Protein AF-A0A7X3YNE5-F1 (afdb_monomer)

Solvent-accessible surface area (backbone atoms only — not comparable to full-atom values): 14780 Å² total; per-residue (Å²): 132,84,88,52,68,66,61,53,51,50,51,51,51,54,50,51,52,52,50,53,52,50,52,51,50,51,52,52,50,53,50,52,54,52,32,54,52,46,25,52,49,19,59,74,68,68,34,31,67,56,17,33,55,29,37,53,57,43,51,77,74,37,89,64,53,71,68,56,44,49,50,31,46,51,23,30,55,50,45,20,49,51,26,45,75,73,64,43,48,65,65,15,48,57,36,39,51,60,35,55,76,34,94,76,46,48,74,65,51,49,51,49,45,56,50,51,42,51,49,54,52,50,49,21,53,50,34,37,48,70,61,35,51,68,60,16,46,52,58,48,67,72,49,49,60,88,67,39,76,56,41,67,62,52,48,50,51,52,52,51,54,51,50,52,41,50,52,29,50,55,48,18,51,54,24,48,78,68,70,37,35,58,60,16,45,55,29,51,71,64,47,80,48,64,38,57,48,62,70,42,40,70,59,49,53,51,32,52,52,52,41,50,54,36,44,77,71,72,47,54,80,82,45,84,74,77,76,69,56,57,76,52,65,61,72,60,40,54,52,38,24,53,54,30,42,77,70,71,41,53,75,66,57,11,45,55,51,22,28,44,76,70,65,20,44,82,47,78,74,80,99,47,73,33,35,33,105

pLDDT: mean 91.03, std 11.06, range [46.19, 98.56]

Nearest PDB structures (foldseek):
  8dti-assembly1_B  TM=2.750E-01  e=7.084E-03  Arabidopsis thaliana
  2yhc-assembly1_A  TM=2.898E-01  e=1.692E-01  Escherichia coli BL21(DE3)
  8re8-assembly1_A  TM=2.753E-01  e=2.248E-01  Homo sapiens
  8j07-assembly1_d3  TM=2.682E-01  e=2.248E-01  Homo sapiens
  8rsv-assembly1_A  TM=2.161E-01  e=2.639E+00  Bacillus phage phi3T

Structure (mmCIF, N/CA/C/O backbone):
data_AF-A0A7X3YNE5-F1
#
_entry.id   AF-A0A7X3YNE5-F1
#
loop_
_atom_site.group_PDB
_atom_site.id
_atom_site.type_symbol
_atom_site.label_atom_id
_atom_site.label_alt_id
_atom_site.label_comp_id
_atom_site.label_asym_id
_atom_site.label_entity_id
_atom_site.label_seq_id
_atom_site.pdbx_PDB_ins_code
_atom_site.Cartn_x
_atom_site.Cartn_y
_atom_site.Cartn_z
_atom_site.occupancy
_atom_site.B_iso_or_equiv
_atom_site.auth_seq_id
_atom_site.auth_comp_id
_atom_site.auth_asym_id
_atom_site.auth_atom_id
_atom_site.pdbx_PDB_model_num
ATOM 1 N N . MET A 1 1 ? 47.170 -46.059 -44.373 1.00 47.88 1 MET A N 1
ATOM 2 C CA . MET A 1 1 ? 47.069 -46.055 -42.893 1.00 47.88 1 MET A CA 1
ATOM 3 C C . MET A 1 1 ? 46.735 -44.645 -42.413 1.00 47.88 1 MET A C 1
ATOM 5 O O . MET A 1 1 ? 47.620 -43.802 -42.371 1.00 47.88 1 MET A O 1
ATOM 9 N N . ASN A 1 2 ? 45.467 -44.369 -42.086 1.00 51.53 2 ASN A N 1
ATOM 10 C CA . ASN A 1 2 ? 45.065 -43.117 -41.429 1.00 51.53 2 ASN A CA 1
ATOM 11 C C . ASN A 1 2 ? 45.565 -43.152 -39.979 1.00 51.53 2 ASN A C 1
ATOM 13 O O . ASN A 1 2 ? 44.927 -43.771 -39.133 1.00 51.53 2 ASN A O 1
ATOM 17 N N . ARG A 1 3 ? 46.726 -42.550 -39.695 1.00 59.38 3 ARG A N 1
ATOM 18 C CA . ARG A 1 3 ? 47.404 -42.712 -38.396 1.00 59.38 3 ARG A CA 1
ATOM 19 C C . ARG A 1 3 ? 46.735 -42.008 -37.205 1.00 59.38 3 ARG A C 1
ATOM 21 O O . ARG A 1 3 ? 47.128 -42.302 -36.088 1.00 59.38 3 ARG A O 1
ATOM 28 N N . PHE A 1 4 ? 45.709 -41.165 -37.386 1.00 60.97 4 PHE A N 1
ATOM 29 C CA . PHE A 1 4 ? 45.079 -40.440 -36.263 1.00 60.97 4 PHE A CA 1
ATOM 30 C C . PHE A 1 4 ? 43.564 -40.171 -36.452 1.00 60.97 4 PHE A C 1
ATOM 32 O O . PHE A 1 4 ? 43.150 -39.021 -36.617 1.00 60.97 4 PHE A O 1
ATOM 39 N N . PRO A 1 5 ? 42.692 -41.200 -36.430 1.00 72.75 5 PRO A N 1
ATOM 40 C CA . PRO A 1 5 ? 41.238 -41.033 -36.595 1.00 72.75 5 PRO A CA 1
ATOM 41 C C . PRO A 1 5 ? 40.590 -40.204 -35.472 1.00 72.75 5 PRO A C 1
ATOM 43 O O . PRO A 1 5 ? 39.623 -39.483 -35.716 1.00 72.75 5 PRO A O 1
ATOM 46 N N . LEU A 1 6 ? 41.150 -40.262 -34.261 1.00 71.56 6 LEU A N 1
ATOM 47 C CA . LEU A 1 6 ? 40.696 -39.476 -33.111 1.00 71.56 6 LEU A CA 1
ATOM 48 C C . LEU A 1 6 ? 40.998 -37.980 -33.281 1.00 71.56 6 LEU A C 1
ATOM 50 O O . LEU A 1 6 ? 40.127 -37.155 -33.030 1.00 71.56 6 LEU A O 1
ATOM 54 N N . LEU A 1 7 ? 42.181 -37.630 -33.798 1.00 76.38 7 LEU A N 1
ATOM 55 C CA . LEU A 1 7 ? 42.572 -36.239 -34.057 1.00 76.38 7 LEU A CA 1
ATOM 56 C C . LEU A 1 7 ? 41.675 -35.588 -35.123 1.00 76.38 7 LEU A C 1
ATOM 58 O O . LEU A 1 7 ? 41.265 -34.441 -34.980 1.00 76.38 7 LEU A O 1
ATOM 62 N N . ARG A 1 8 ? 41.305 -36.341 -36.169 1.00 80.31 8 ARG A N 1
ATOM 63 C CA . ARG A 1 8 ? 40.378 -35.872 -37.211 1.00 80.31 8 ARG A CA 1
ATOM 64 C C . ARG A 1 8 ? 38.966 -35.641 -36.669 1.00 80.31 8 ARG A C 1
ATOM 66 O O . ARG A 1 8 ? 38.363 -34.630 -37.010 1.00 80.31 8 ARG A O 1
ATOM 73 N N . ARG A 1 9 ? 38.451 -36.540 -35.821 1.00 77.44 9 ARG A N 1
ATOM 74 C CA . ARG A 1 9 ? 37.143 -36.354 -35.165 1.00 77.44 9 ARG A CA 1
ATOM 75 C C . ARG A 1 9 ? 37.153 -35.162 -34.209 1.00 77.44 9 ARG A C 1
ATOM 77 O O . ARG A 1 9 ? 36.200 -34.395 -34.213 1.00 77.44 9 ARG A O 1
ATOM 84 N N . LEU A 1 10 ? 38.237 -34.965 -33.456 1.00 78.50 10 LEU A N 1
ATOM 85 C CA . LEU A 1 10 ? 38.417 -33.785 -32.605 1.00 78.50 10 LEU A CA 1
ATOM 86 C C . LEU A 1 10 ? 38.435 -32.493 -33.431 1.00 78.50 10 LEU A C 1
ATOM 88 O O . LEU A 1 10 ? 37.686 -31.576 -33.122 1.00 78.50 10 LEU A O 1
ATOM 92 N N . LEU A 1 11 ? 39.200 -32.437 -34.525 1.00 83.62 11 LEU A N 1
ATOM 93 C CA . LEU A 1 11 ? 39.214 -31.280 -35.430 1.00 83.62 11 LEU A CA 1
ATOM 94 C C . LEU A 1 11 ? 37.839 -31.011 -36.065 1.00 83.62 11 LEU A C 1
ATOM 96 O O . LEU A 1 11 ? 37.440 -29.858 -36.177 1.00 83.62 11 LEU A O 1
ATOM 100 N N . GLN A 1 12 ? 37.094 -32.056 -36.440 1.00 82.88 12 GLN A N 1
ATOM 101 C CA . GLN A 1 12 ? 35.733 -31.924 -36.974 1.00 82.88 12 GLN A CA 1
ATOM 102 C C . GLN A 1 12 ? 34.739 -31.408 -35.929 1.00 82.88 12 GLN A C 1
ATOM 104 O O . GLN A 1 12 ? 33.922 -30.551 -36.253 1.00 82.88 12 GLN A O 1
ATOM 109 N N . LEU A 1 13 ? 34.821 -31.885 -34.683 1.00 85.25 13 LEU A N 1
ATOM 110 C CA . LEU A 1 13 ? 33.994 -31.385 -33.582 1.00 85.25 13 LEU A CA 1
ATOM 111 C C . LEU A 1 13 ? 34.327 -29.927 -33.258 1.00 85.25 13 LEU A C 1
ATOM 113 O O . LEU A 1 13 ? 33.413 -29.123 -33.128 1.00 85.25 13 LEU A O 1
ATOM 117 N N . MET A 1 14 ? 35.612 -29.566 -33.203 1.00 86.12 14 MET A N 1
ATOM 118 C CA . MET A 1 14 ? 36.053 -28.185 -32.972 1.00 86.12 14 MET A CA 1
ATOM 119 C C . MET A 1 14 ? 35.638 -27.241 -34.108 1.00 86.12 14 MET A C 1
ATOM 121 O O . MET A 1 14 ? 35.246 -26.105 -33.860 1.00 86.12 14 MET A O 1
ATOM 125 N N . ALA A 1 15 ? 35.686 -27.704 -35.361 1.00 86.75 15 ALA A N 1
ATOM 126 C CA . ALA A 1 15 ? 35.193 -26.932 -36.497 1.00 86.75 15 ALA A CA 1
ATOM 127 C C . ALA A 1 15 ? 33.670 -26.749 -36.425 1.00 86.75 15 ALA A C 1
ATOM 129 O O . ALA A 1 15 ? 33.185 -25.633 -36.581 1.00 86.75 15 ALA A O 1
ATOM 130 N N 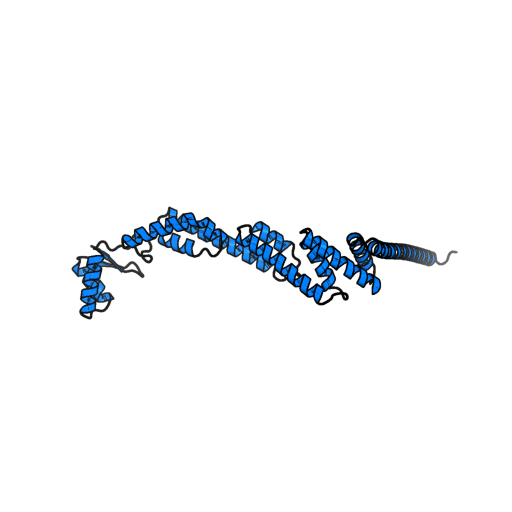. ALA A 1 16 ? 32.922 -27.816 -36.123 1.00 87.31 16 ALA A N 1
ATOM 131 C CA . ALA A 1 16 ? 31.470 -27.753 -35.984 1.00 87.31 16 ALA A CA 1
ATOM 132 C C . ALA A 1 16 ? 31.041 -26.810 -34.848 1.00 87.31 16 ALA A C 1
ATOM 134 O O . ALA A 1 16 ? 30.154 -25.980 -35.046 1.00 87.31 16 ALA A O 1
ATOM 135 N N . THR A 1 17 ? 31.694 -26.872 -33.683 1.00 88.00 17 THR A N 1
ATOM 136 C CA . THR A 1 17 ? 31.405 -25.958 -32.567 1.00 88.00 17 THR A CA 1
ATOM 137 C C . THR A 1 17 ? 31.763 -24.515 -32.912 1.00 88.00 17 THR A C 1
ATOM 139 O O . THR A 1 17 ? 30.972 -23.616 -32.628 1.00 88.00 17 THR A O 1
ATOM 142 N N . ALA A 1 18 ? 32.890 -24.271 -33.588 1.00 89.19 18 ALA A N 1
ATOM 143 C CA . ALA A 1 18 ? 33.258 -22.935 -34.053 1.00 89.19 18 ALA A CA 1
ATOM 144 C C . ALA A 1 18 ? 32.233 -22.361 -35.047 1.00 89.19 18 ALA A C 1
ATOM 146 O O . ALA A 1 18 ? 31.840 -21.201 -34.918 1.00 89.19 18 ALA A O 1
ATOM 147 N N . THR A 1 19 ? 31.745 -23.165 -35.998 1.00 89.25 19 THR A N 1
ATOM 148 C CA . THR A 1 19 ? 30.701 -22.741 -36.944 1.00 89.25 19 THR A CA 1
ATOM 149 C C . THR A 1 19 ? 29.394 -22.410 -36.228 1.00 89.25 19 THR A C 1
ATOM 151 O O . THR A 1 19 ? 28.816 -21.359 -36.489 1.00 89.25 19 THR A O 1
ATOM 154 N N . VAL A 1 20 ? 28.951 -23.249 -35.285 1.00 91.56 20 VAL A N 1
ATOM 155 C CA . VAL A 1 20 ? 27.735 -22.988 -34.494 1.00 91.56 20 VAL A CA 1
ATOM 156 C C . VAL A 1 20 ? 27.862 -21.683 -33.706 1.00 91.56 20 VAL A C 1
ATOM 158 O O . VAL A 1 20 ? 26.953 -20.856 -33.738 1.00 91.56 20 VAL A O 1
ATOM 161 N N . LEU A 1 21 ? 29.004 -21.449 -33.055 1.00 91.56 21 LEU A N 1
ATOM 162 C CA . LEU A 1 21 ? 29.248 -20.209 -32.316 1.00 91.56 21 LEU A CA 1
ATOM 163 C C . LEU A 1 21 ? 29.245 -18.974 -33.227 1.00 91.56 21 LEU A C 1
ATOM 165 O O . LEU A 1 21 ? 28.707 -17.937 -32.841 1.00 91.56 21 LEU A O 1
ATOM 169 N N . LEU A 1 22 ? 29.817 -19.068 -34.430 1.00 91.12 22 LEU A N 1
ATOM 170 C CA . LEU A 1 22 ? 29.806 -17.970 -35.400 1.00 91.12 22 LEU A CA 1
ATOM 171 C C . LEU A 1 22 ? 28.390 -17.654 -35.892 1.00 91.12 22 LEU A C 1
ATOM 173 O O . LEU A 1 22 ? 28.021 -16.482 -35.950 1.00 91.12 22 LEU A O 1
ATOM 177 N N . VAL A 1 23 ? 27.586 -18.679 -36.183 1.00 92.00 23 VAL A N 1
ATOM 178 C CA . VAL A 1 23 ? 26.183 -18.504 -36.589 1.00 92.00 23 VAL A CA 1
ATOM 179 C C . VAL A 1 23 ? 25.380 -17.847 -35.469 1.00 92.00 23 VAL A C 1
ATOM 181 O O . VAL A 1 23 ? 24.693 -16.858 -35.715 1.00 92.00 23 VAL A O 1
ATOM 184 N N . LEU A 1 24 ? 25.516 -18.324 -34.228 1.00 91.38 24 LEU A N 1
ATOM 185 C CA . LEU A 1 24 ? 24.827 -17.732 -33.078 1.00 91.38 24 LEU A CA 1
ATOM 186 C C . LEU A 1 24 ? 25.212 -16.262 -32.877 1.00 91.38 24 LEU A C 1
ATOM 188 O O . LEU A 1 24 ? 24.336 -15.422 -32.685 1.00 91.38 24 LEU A O 1
ATOM 192 N N . LYS A 1 25 ? 26.502 -15.923 -32.987 1.00 89.62 25 LYS A N 1
ATOM 193 C CA . LYS A 1 25 ? 26.961 -14.529 -32.895 1.00 89.62 25 LYS A CA 1
ATOM 194 C C . LYS A 1 25 ? 26.371 -13.647 -33.995 1.00 89.62 25 LYS A C 1
ATOM 196 O O . LYS A 1 25 ? 25.951 -12.533 -33.700 1.00 89.62 25 LYS A O 1
ATOM 201 N N . ALA A 1 26 ? 26.312 -14.135 -35.235 1.00 89.62 26 ALA A N 1
ATOM 202 C CA . ALA A 1 26 ? 25.727 -13.390 -36.348 1.00 89.62 26 ALA A CA 1
ATOM 203 C C . ALA A 1 26 ? 24.222 -13.146 -36.147 1.00 89.62 26 ALA A C 1
ATOM 205 O O . ALA A 1 26 ? 23.746 -12.036 -36.379 1.00 89.62 26 ALA A O 1
ATOM 206 N N . VAL A 1 27 ? 23.490 -14.151 -35.653 1.00 91.50 27 VAL A N 1
ATOM 207 C CA . VAL A 1 27 ? 22.058 -14.031 -35.334 1.00 91.50 27 VAL A CA 1
ATOM 208 C C . VAL A 1 27 ? 21.828 -13.009 -34.222 1.00 91.50 27 VAL A C 1
ATOM 210 O O . VAL A 1 27 ? 21.014 -12.103 -34.391 1.00 91.50 27 VAL A O 1
ATOM 213 N N . VAL A 1 28 ? 22.575 -13.102 -33.116 1.00 90.56 28 VAL A N 1
ATOM 214 C CA . VAL A 1 28 ? 22.466 -12.147 -31.999 1.00 90.56 28 VAL A CA 1
ATOM 215 C C . VAL A 1 28 ? 22.793 -10.730 -32.465 1.00 90.56 28 VAL A C 1
ATOM 217 O O . VAL A 1 28 ? 22.065 -9.797 -32.137 1.00 90.56 28 VAL A O 1
ATOM 220 N N . HIS A 1 29 ? 23.838 -10.560 -33.274 1.00 91.12 29 HIS A N 1
ATOM 221 C CA . HIS A 1 29 ? 24.219 -9.248 -33.786 1.00 91.12 29 HIS A CA 1
ATOM 222 C C . HIS A 1 29 ? 23.156 -8.648 -34.719 1.00 91.12 29 HIS A C 1
ATOM 224 O O . HIS A 1 29 ? 22.791 -7.482 -34.570 1.00 91.12 29 HIS A O 1
ATOM 230 N N . GLY A 1 30 ? 22.610 -9.447 -35.642 1.00 91.38 30 GLY A N 1
ATOM 231 C CA . GLY A 1 30 ? 21.518 -9.013 -36.516 1.00 91.38 30 GLY A CA 1
ATOM 232 C C . GLY A 1 30 ? 20.264 -8.623 -35.730 1.00 91.38 30 GLY A C 1
ATOM 233 O O . GLY A 1 30 ? 19.617 -7.623 -36.044 1.00 91.38 30 GLY A O 1
ATOM 234 N N . TRP A 1 31 ? 19.957 -9.361 -34.662 1.00 91.50 31 TRP A N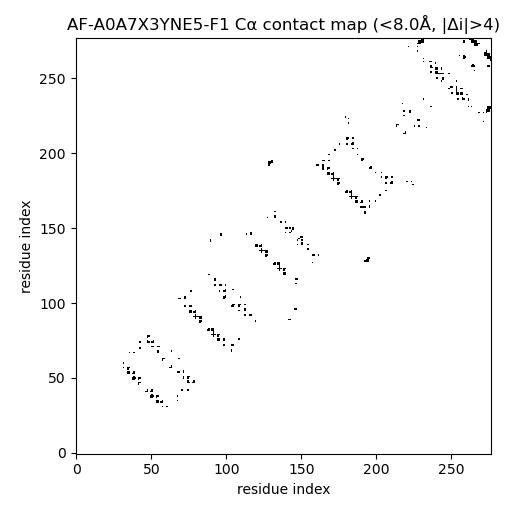 1
ATOM 235 C CA . TRP A 1 31 ? 18.830 -9.046 -33.790 1.00 91.50 31 TRP A CA 1
ATOM 236 C C . TRP A 1 31 ? 19.049 -7.760 -32.979 1.00 91.50 31 TRP A C 1
ATOM 238 O O . TRP A 1 31 ? 18.160 -6.912 -32.940 1.00 91.50 31 TRP A O 1
ATOM 248 N N . GLN A 1 32 ? 20.248 -7.551 -32.421 1.00 91.69 32 GLN A N 1
ATOM 249 C CA . GLN A 1 32 ? 20.621 -6.299 -31.749 1.00 91.69 32 GLN A CA 1
ATOM 250 C C . GLN A 1 32 ? 20.492 -5.088 -32.684 1.00 91.69 32 GLN A C 1
ATOM 252 O O . GLN A 1 32 ? 19.944 -4.063 -32.286 1.00 91.69 32 GLN A O 1
ATOM 257 N N . TYR A 1 33 ? 20.951 -5.210 -33.934 1.00 92.25 33 TYR A N 1
ATOM 258 C CA . TYR A 1 33 ? 20.827 -4.145 -34.933 1.00 92.25 33 TYR A CA 1
ATOM 259 C C . TYR A 1 33 ? 19.360 -3.811 -35.234 1.00 92.25 33 TYR A C 1
ATOM 261 O O . TYR A 1 33 ? 18.975 -2.641 -35.269 1.00 92.25 33 TYR A O 1
ATOM 269 N N . HIS A 1 34 ? 18.524 -4.839 -35.396 1.00 92.81 34 HIS A N 1
ATOM 270 C CA . HIS A 1 34 ? 17.091 -4.661 -35.607 1.00 92.81 34 HIS A CA 1
ATOM 271 C C . HIS A 1 34 ? 16.410 -3.948 -34.426 1.00 92.81 34 HIS A C 1
ATOM 273 O O . HIS A 1 34 ? 15.604 -3.043 -34.644 1.00 92.81 34 HIS A O 1
ATOM 279 N N . LEU A 1 35 ? 16.754 -4.307 -33.185 1.00 92.62 35 LEU A N 1
ATOM 280 C CA . LEU A 1 35 ? 16.220 -3.659 -31.983 1.00 92.62 35 LEU A CA 1
ATOM 281 C C . LEU A 1 35 ? 16.652 -2.194 -31.862 1.00 92.62 35 LEU A C 1
ATOM 283 O O . LEU A 1 35 ? 15.811 -1.350 -31.569 1.00 92.62 35 LEU A O 1
ATOM 287 N N . THR A 1 36 ? 17.914 -1.866 -32.161 1.00 92.56 36 THR A N 1
ATOM 288 C CA . THR A 1 36 ? 18.373 -0.467 -32.196 1.00 92.56 36 THR A CA 1
ATOM 289 C C . THR A 1 36 ? 17.578 0.353 -33.219 1.00 92.56 36 THR A C 1
ATOM 291 O O . THR A 1 36 ? 17.130 1.452 -32.900 1.00 92.56 36 THR A O 1
ATOM 294 N N . GLN A 1 37 ? 17.327 -0.182 -34.420 1.00 93.50 37 GLN A N 1
ATOM 295 C CA . GLN A 1 37 ? 16.489 0.512 -35.407 1.00 93.50 37 GLN A CA 1
ATOM 296 C C . GLN A 1 37 ? 15.043 0.691 -34.932 1.00 93.50 37 GLN A C 1
ATOM 298 O O . GLN A 1 37 ? 14.443 1.735 -35.170 1.00 93.50 37 GLN A O 1
ATOM 303 N N . ARG A 1 38 ? 14.461 -0.322 -34.275 1.00 94.44 38 ARG A N 1
ATOM 304 C CA . ARG A 1 38 ? 13.103 -0.223 -33.722 1.00 94.44 38 ARG A CA 1
ATOM 305 C C . ARG A 1 38 ? 13.011 0.821 -32.620 1.00 94.44 38 ARG A C 1
ATOM 307 O O . ARG A 1 38 ? 12.046 1.575 -32.614 1.00 94.44 38 ARG A O 1
ATOM 314 N N . LEU A 1 39 ? 14.004 0.888 -31.734 1.00 93.81 39 LEU A N 1
ATOM 315 C CA . LEU A 1 39 ? 14.088 1.921 -30.706 1.00 93.81 39 LEU A CA 1
ATOM 316 C C . LEU A 1 39 ? 14.088 3.316 -31.343 1.00 93.81 39 LEU A C 1
ATOM 318 O O . LEU A 1 39 ? 13.275 4.148 -30.962 1.00 93.81 39 LEU A O 1
ATOM 322 N N . GLN A 1 40 ? 14.939 3.541 -32.349 1.00 93.44 40 GLN A N 1
ATOM 323 C CA . GLN A 1 40 ? 15.020 4.825 -33.056 1.00 93.44 40 GLN A CA 1
ATOM 324 C C . GLN A 1 40 ? 13.688 5.214 -33.705 1.00 93.44 40 GLN A C 1
ATOM 326 O O . GLN A 1 40 ? 13.191 6.302 -33.436 1.00 93.44 40 GLN A O 1
ATOM 331 N N . ARG A 1 41 ? 13.068 4.304 -34.469 1.00 95.62 41 ARG A N 1
ATOM 332 C CA . ARG A 1 41 ? 11.756 4.558 -35.088 1.00 95.62 41 ARG A CA 1
ATOM 333 C C . ARG A 1 41 ? 10.672 4.842 -34.054 1.00 95.62 41 ARG A C 1
ATOM 335 O O . ARG A 1 41 ? 9.914 5.776 -34.221 1.00 95.62 41 ARG A O 1
ATOM 342 N N . SER A 1 42 ? 10.636 4.091 -32.953 1.00 96.69 42 SER A N 1
ATOM 343 C CA . SER A 1 42 ? 9.620 4.296 -31.909 1.00 96.69 42 SER A CA 1
ATOM 344 C C . SER A 1 42 ? 9.749 5.668 -31.238 1.00 96.69 42 SER A C 1
ATOM 346 O O . SER A 1 42 ? 8.753 6.236 -30.813 1.00 96.69 42 SER A O 1
ATOM 348 N N . VAL A 1 43 ? 10.970 6.204 -31.134 1.00 93.69 43 VAL A N 1
ATOM 349 C CA . VAL A 1 43 ? 11.199 7.575 -30.653 1.00 93.69 43 VAL A CA 1
ATOM 350 C C . VAL A 1 43 ? 10.726 8.603 -31.684 1.00 93.69 43 VAL A C 1
ATOM 352 O O . VAL A 1 43 ? 10.119 9.595 -31.298 1.00 93.69 43 VAL A O 1
ATOM 355 N N . GLU A 1 44 ? 10.993 8.377 -32.973 1.00 94.19 44 GLU A N 1
ATOM 356 C CA . GLU A 1 44 ? 10.538 9.250 -34.070 1.00 94.19 44 GLU A CA 1
ATOM 357 C C . GLU A 1 44 ? 9.008 9.273 -34.202 1.00 94.19 44 GLU A C 1
ATOM 359 O O . GLU A 1 44 ? 8.429 10.329 -34.439 1.00 94.19 44 GLU A O 1
ATOM 364 N N . ASP A 1 45 ? 8.366 8.123 -33.996 1.00 96.56 45 ASP A N 1
ATOM 365 C CA . ASP A 1 45 ? 6.916 7.937 -34.076 1.00 96.56 45 ASP A CA 1
ATOM 366 C C . ASP A 1 45 ? 6.184 8.345 -32.777 1.00 96.56 45 ASP A C 1
ATOM 368 O O . ASP A 1 45 ? 4.965 8.199 -32.691 1.00 96.56 45 ASP A O 1
ATOM 372 N N . GLU A 1 46 ? 6.910 8.814 -31.752 1.00 94.94 46 GLU A N 1
ATOM 373 C CA . GLU A 1 46 ? 6.396 9.096 -30.397 1.00 94.94 46 GLU A CA 1
ATOM 374 C C . GLU A 1 46 ? 5.659 7.901 -29.745 1.00 94.94 46 GLU A C 1
ATOM 376 O O . GLU A 1 46 ? 4.871 8.050 -28.806 1.00 94.94 46 GLU A O 1
ATOM 381 N N . ASP A 1 47 ? 5.948 6.676 -30.194 1.00 97.50 47 ASP A N 1
ATOM 382 C CA . ASP A 1 47 ? 5.442 5.441 -29.598 1.00 97.50 47 ASP A CA 1
ATOM 383 C C . ASP A 1 47 ? 6.300 5.068 -28.381 1.00 97.50 47 ASP A C 1
ATOM 385 O O . ASP A 1 47 ? 7.206 4.224 -28.417 1.00 97.50 47 ASP A O 1
ATOM 389 N N . HIS A 1 48 ? 6.017 5.730 -27.258 1.00 96.69 48 HIS A N 1
ATOM 390 C CA . HIS A 1 48 ? 6.739 5.535 -26.002 1.00 96.69 48 HIS 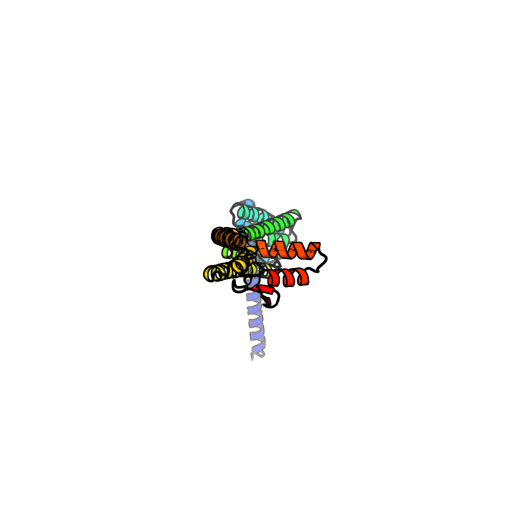A CA 1
ATOM 391 C C . HIS A 1 48 ? 6.649 4.093 -25.478 1.00 96.69 48 HIS A C 1
ATOM 393 O O . HIS A 1 48 ? 7.593 3.616 -24.843 1.00 96.69 48 HIS A O 1
ATOM 399 N N . ALA A 1 49 ? 5.558 3.375 -25.767 1.00 97.38 49 ALA A N 1
ATOM 400 C CA . ALA A 1 49 ? 5.395 1.977 -25.380 1.00 97.38 49 ALA A CA 1
ATOM 401 C C . ALA A 1 49 ? 6.343 1.070 -26.175 1.00 97.38 49 ALA A C 1
ATOM 403 O O . ALA A 1 49 ? 7.111 0.307 -25.579 1.00 97.38 49 ALA A O 1
ATOM 404 N N . ALA A 1 50 ? 6.362 1.195 -27.505 1.00 97.38 50 ALA A N 1
ATOM 405 C CA . ALA A 1 50 ? 7.293 0.453 -28.352 1.00 97.38 50 ALA A CA 1
ATOM 406 C C . ALA A 1 50 ? 8.756 0.841 -28.088 1.00 97.38 50 ALA A C 1
ATOM 408 O O . ALA A 1 50 ? 9.638 -0.028 -28.125 1.00 97.38 50 ALA A O 1
ATOM 409 N N . CYS A 1 51 ? 9.009 2.112 -27.757 1.00 97.69 51 CYS A N 1
ATOM 410 C CA . CYS A 1 51 ? 10.320 2.607 -27.355 1.00 97.69 51 CYS A CA 1
ATOM 411 C C . CYS A 1 51 ? 10.818 1.898 -26.089 1.00 97.69 51 CYS A C 1
ATOM 413 O O . CYS A 1 51 ? 11.920 1.347 -26.094 1.00 97.69 51 CYS A O 1
ATOM 415 N N . VAL A 1 52 ? 10.000 1.850 -25.027 1.00 97.69 52 VAL A N 1
ATOM 416 C CA . VAL A 1 52 ? 10.361 1.138 -23.793 1.00 97.69 52 VAL A CA 1
ATOM 417 C C . VAL A 1 52 ? 10.592 -0.341 -24.088 1.00 97.69 52 VAL A C 1
ATOM 419 O O . VAL A 1 52 ? 11.665 -0.843 -23.780 1.00 97.69 52 VAL A O 1
ATOM 422 N N . VAL A 1 53 ? 9.661 -1.027 -24.759 1.00 96.94 53 VAL A N 1
ATOM 423 C CA . VAL A 1 53 ? 9.800 -2.465 -25.060 1.00 96.94 53 VAL A CA 1
ATOM 424 C C . VAL A 1 53 ? 11.093 -2.768 -25.822 1.00 96.94 53 VAL A C 1
ATOM 426 O O . VAL A 1 53 ? 11.835 -3.673 -25.442 1.00 96.94 53 VAL A O 1
ATOM 429 N N . SER A 1 54 ? 11.385 -2.009 -26.879 1.00 96.31 54 SER A N 1
ATOM 430 C CA . SER A 1 54 ? 12.584 -2.231 -27.697 1.00 96.31 54 SER A CA 1
ATOM 431 C C . SER A 1 54 ? 13.866 -1.904 -26.925 1.00 96.31 54 SER A C 1
ATOM 433 O O . SER A 1 54 ? 14.865 -2.606 -27.068 1.00 96.31 54 SER A O 1
ATOM 435 N N . GLY A 1 55 ? 13.842 -0.860 -26.091 1.00 96.19 55 GLY A N 1
ATOM 436 C CA . GLY A 1 55 ? 14.980 -0.461 -25.269 1.00 96.19 55 GLY A CA 1
ATOM 437 C C . GLY A 1 55 ? 15.285 -1.439 -24.131 1.00 96.19 55 GLY A C 1
ATOM 438 O O . GLY A 1 55 ? 16.456 -1.742 -23.920 1.00 96.19 55 GLY A O 1
ATOM 439 N N . GLU A 1 56 ? 14.269 -1.979 -23.447 1.00 95.38 56 GLU A N 1
ATOM 440 C CA . GLU A 1 56 ? 14.449 -3.027 -22.424 1.00 95.38 56 GLU A CA 1
ATOM 441 C C . GLU A 1 56 ? 15.030 -4.300 -23.052 1.00 95.38 56 GLU A C 1
ATOM 443 O O . GLU A 1 56 ? 16.045 -4.812 -22.588 1.00 95.38 56 GLU A O 1
ATOM 448 N N . GLN A 1 57 ? 14.466 -4.755 -24.180 1.00 95.38 57 GLN A N 1
ATOM 449 C CA . GLN A 1 57 ? 14.986 -5.921 -24.907 1.00 95.38 57 GLN A CA 1
ATOM 450 C C . GLN A 1 57 ? 16.448 -5.735 -25.316 1.00 95.38 57 GLN A C 1
ATOM 452 O O . GLN A 1 57 ? 17.239 -6.673 -25.278 1.00 95.38 57 GLN A O 1
ATOM 457 N N . LEU A 1 58 ? 16.825 -4.523 -25.719 1.00 95.31 58 LEU A N 1
ATOM 458 C CA . LEU A 1 58 ? 18.203 -4.220 -26.072 1.00 95.31 58 LEU A CA 1
ATOM 459 C C . LEU A 1 58 ? 19.121 -4.195 -24.839 1.00 95.31 58 LEU A C 1
ATOM 461 O O . LEU A 1 58 ? 20.245 -4.693 -24.930 1.00 95.31 58 LEU A O 1
ATOM 465 N N . ALA A 1 59 ? 18.642 -3.663 -23.709 1.00 93.81 59 ALA A N 1
ATOM 466 C CA . ALA A 1 59 ? 19.365 -3.614 -22.437 1.00 93.81 59 ALA A CA 1
ATOM 467 C C . ALA A 1 59 ? 19.619 -5.012 -21.848 1.00 93.81 59 ALA A C 1
ATOM 469 O O . ALA A 1 59 ? 20.689 -5.253 -21.290 1.00 93.81 59 ALA A O 1
ATOM 470 N N . ASP A 1 60 ? 18.682 -5.944 -22.038 1.00 93.06 60 ASP A N 1
ATOM 471 C CA . ASP A 1 60 ? 18.832 -7.349 -21.640 1.00 93.06 60 ASP A CA 1
ATOM 472 C C . ASP A 1 60 ? 19.914 -8.075 -22.458 1.00 93.06 60 ASP A C 1
ATOM 474 O O . ASP A 1 60 ? 20.547 -9.020 -21.983 1.00 93.06 60 ASP A O 1
ATOM 478 N N . LEU A 1 61 ? 20.150 -7.641 -23.702 1.00 91.69 61 LEU A N 1
ATOM 479 C CA . LEU A 1 61 ? 21.122 -8.265 -24.605 1.00 91.69 61 LEU A CA 1
ATOM 480 C C . LEU A 1 61 ? 22.521 -7.672 -24.499 1.00 91.69 61 LEU A C 1
ATOM 482 O O . LEU A 1 61 ? 23.501 -8.361 -24.800 1.00 91.69 61 LEU A O 1
ATOM 486 N N . ARG A 1 62 ? 22.629 -6.382 -24.172 1.00 92.88 62 ARG A N 1
ATOM 487 C CA . ARG A 1 62 ? 23.905 -5.674 -24.063 1.00 92.88 62 ARG A CA 1
ATOM 488 C C . ARG A 1 62 ? 23.776 -4.386 -23.264 1.00 92.88 62 ARG A C 1
ATOM 490 O O . ARG A 1 62 ? 22.718 -3.775 -23.185 1.00 92.88 62 ARG A O 1
ATOM 497 N N . SER A 1 63 ? 24.918 -3.884 -22.803 1.00 92.88 63 SER A N 1
ATOM 498 C CA . SER A 1 63 ? 25.006 -2.505 -22.334 1.00 92.88 63 SER A CA 1
ATOM 499 C C . SER A 1 63 ? 24.570 -1.532 -23.436 1.00 92.88 63 SER A C 1
ATOM 501 O O . SER A 1 63 ? 25.005 -1.623 -24.592 1.00 92.88 63 SER A O 1
ATOM 503 N N . LEU A 1 64 ? 23.697 -0.600 -23.066 1.00 95.19 64 LEU A N 1
ATOM 504 C CA . LEU A 1 64 ? 23.225 0.455 -23.951 1.00 95.19 64 LEU A CA 1
ATOM 505 C C . LEU A 1 64 ? 24.294 1.535 -24.127 1.00 95.19 64 LEU A C 1
ATOM 507 O O . LEU A 1 64 ? 24.986 1.903 -23.174 1.00 95.19 64 LEU A O 1
ATOM 511 N N . ALA A 1 65 ? 24.399 2.080 -25.339 1.00 94.44 65 ALA A N 1
ATOM 512 C CA . ALA A 1 65 ? 25.160 3.302 -25.556 1.00 94.44 65 ALA A CA 1
ATOM 513 C C . ALA A 1 65 ? 24.466 4.478 -24.850 1.00 94.44 65 ALA A C 1
ATOM 515 O O . ALA A 1 65 ? 23.257 4.450 -24.621 1.00 94.44 65 ALA A O 1
ATOM 516 N N . LEU A 1 66 ? 25.211 5.548 -24.548 1.00 95.12 66 LEU A N 1
ATOM 517 C CA . LEU A 1 66 ? 24.668 6.701 -23.819 1.00 95.12 66 LEU A CA 1
ATOM 518 C C . LEU A 1 66 ? 23.403 7.280 -24.479 1.00 95.12 66 LEU A C 1
ATOM 520 O O . LEU A 1 66 ? 22.438 7.583 -23.781 1.00 95.12 66 LEU A O 1
ATOM 524 N N . ALA A 1 67 ? 23.391 7.397 -25.811 1.00 94.06 67 ALA A N 1
ATOM 525 C CA . ALA A 1 67 ? 22.238 7.905 -26.557 1.00 94.06 67 ALA A CA 1
ATOM 526 C C . ALA A 1 67 ? 21.004 6.997 -26.407 1.00 94.06 67 ALA A C 1
ATOM 528 O O . ALA A 1 67 ? 19.919 7.488 -26.109 1.00 94.06 67 ALA A O 1
ATOM 529 N N . GLU A 1 68 ? 21.184 5.680 -26.527 1.00 95.75 68 GLU A N 1
ATOM 530 C CA . GLU A 1 68 ? 20.109 4.686 -26.390 1.00 95.75 68 GLU A CA 1
ATOM 531 C C . GLU A 1 68 ? 19.556 4.662 -24.961 1.00 95.75 68 GLU A C 1
ATOM 533 O O . GLU A 1 68 ? 18.346 4.676 -24.755 1.00 95.75 68 GLU A O 1
ATOM 538 N N . ALA A 1 69 ? 20.440 4.696 -23.959 1.00 96.25 69 ALA A N 1
ATOM 539 C CA . ALA A 1 69 ? 20.047 4.738 -22.555 1.00 96.25 69 ALA A CA 1
ATOM 540 C C . ALA A 1 69 ? 19.286 6.030 -22.216 1.00 96.25 69 ALA A C 1
ATOM 542 O O . ALA A 1 69 ? 18.308 6.007 -21.470 1.00 96.25 69 ALA A O 1
ATOM 543 N N . THR A 1 70 ? 19.702 7.160 -22.797 1.00 96.38 70 THR A N 1
ATOM 544 C CA . THR A 1 70 ? 19.019 8.452 -22.627 1.00 96.38 70 THR A CA 1
ATOM 545 C C . THR A 1 70 ? 17.630 8.433 -23.267 1.00 96.38 70 THR A C 1
ATOM 547 O O . THR A 1 70 ? 16.674 8.897 -22.645 1.00 96.38 70 THR A O 1
ATOM 550 N N . GLN A 1 71 ? 17.493 7.848 -24.462 1.00 96.25 71 GLN A N 1
ATOM 551 C CA . GLN A 1 71 ? 16.200 7.672 -25.133 1.00 96.25 71 GLN A CA 1
ATOM 552 C C . GLN A 1 71 ? 15.266 6.768 -24.325 1.00 96.25 71 GLN A C 1
ATOM 554 O O . GLN A 1 71 ? 14.142 7.167 -24.026 1.00 96.25 71 GLN A O 1
ATOM 559 N N . LEU A 1 72 ? 15.744 5.602 -23.880 1.00 97.25 72 LEU A N 1
ATOM 560 C CA . LEU A 1 72 ? 14.957 4.698 -23.040 1.00 97.25 72 LEU A CA 1
ATOM 561 C C . LEU A 1 72 ? 14.495 5.391 -21.750 1.00 97.25 72 LEU A C 1
ATOM 563 O O . LEU A 1 72 ? 13.325 5.306 -21.380 1.00 97.25 72 LEU A O 1
ATOM 567 N N . ALA A 1 73 ? 15.384 6.133 -21.086 1.00 97.81 73 ALA A N 1
ATOM 568 C CA . ALA A 1 73 ? 15.038 6.895 -19.893 1.00 97.81 73 ALA A CA 1
ATOM 569 C C . ALA A 1 73 ? 13.971 7.968 -20.170 1.00 97.81 73 ALA A C 1
ATOM 571 O O . ALA A 1 73 ? 13.098 8.200 -19.334 1.00 97.81 73 ALA A O 1
ATOM 572 N N . HIS A 1 74 ? 14.019 8.637 -21.324 1.00 97.25 74 HIS A N 1
ATOM 573 C CA . HIS A 1 74 ? 12.989 9.589 -21.738 1.00 97.25 74 HIS A CA 1
ATOM 574 C C . HIS A 1 74 ? 11.633 8.900 -21.950 1.00 97.25 74 HIS A C 1
ATOM 576 O O . HIS A 1 74 ? 10.647 9.304 -21.333 1.00 97.25 74 HIS A O 1
ATOM 582 N N . CYS A 1 75 ? 11.600 7.805 -22.712 1.00 97.81 75 CYS A N 1
ATOM 583 C CA . CYS A 1 75 ? 10.377 7.046 -22.964 1.00 97.81 75 CYS A CA 1
ATOM 584 C C . CYS A 1 75 ? 9.761 6.484 -21.674 1.00 97.81 75 CYS A C 1
ATOM 586 O O . CYS A 1 75 ? 8.553 6.598 -21.481 1.00 97.81 75 CYS A O 1
ATOM 588 N N . ARG A 1 76 ? 10.577 5.970 -20.736 1.00 98.25 76 ARG A N 1
ATOM 589 C CA . ARG A 1 76 ? 10.099 5.526 -19.412 1.00 98.25 76 ARG A CA 1
ATOM 590 C C . ARG A 1 76 ? 9.391 6.651 -18.652 1.00 98.25 76 ARG A C 1
ATOM 592 O O . ARG A 1 76 ? 8.367 6.394 -18.032 1.00 98.25 76 ARG A O 1
ATOM 599 N N . ARG A 1 77 ? 9.899 7.892 -18.695 1.00 98.25 77 ARG A N 1
ATOM 600 C CA . ARG A 1 77 ? 9.276 9.040 -17.999 1.00 98.25 77 ARG A CA 1
ATOM 601 C C . ARG A 1 77 ? 7.905 9.385 -18.561 1.00 98.25 77 ARG A C 1
ATOM 603 O O . ARG A 1 77 ? 6.998 9.666 -17.776 1.00 98.25 77 ARG A O 1
ATOM 610 N N . ILE A 1 78 ? 7.785 9.414 -19.887 1.00 98.06 78 ILE A N 1
ATOM 611 C CA . ILE A 1 78 ? 6.530 9.760 -20.559 1.00 98.06 78 ILE A CA 1
ATOM 612 C C . ILE A 1 78 ? 5.516 8.648 -20.328 1.00 98.06 78 ILE A C 1
ATOM 614 O O . ILE A 1 78 ? 4.483 8.899 -19.718 1.00 98.06 78 ILE A O 1
ATOM 618 N N . LEU A 1 79 ? 5.879 7.405 -20.646 1.00 98.44 79 LEU A N 1
ATOM 619 C CA . LEU A 1 79 ? 4.981 6.266 -20.491 1.00 98.44 79 LEU A CA 1
ATOM 620 C C . LEU A 1 79 ? 4.543 6.055 -19.032 1.00 98.44 79 LEU A C 1
ATOM 622 O O . LEU A 1 79 ? 3.384 5.752 -18.769 1.00 98.44 79 LEU A O 1
ATOM 626 N N . ALA A 1 80 ? 5.435 6.274 -18.058 1.00 98.56 80 ALA A N 1
ATOM 627 C CA . ALA A 1 80 ? 5.052 6.243 -16.647 1.00 98.56 80 ALA A CA 1
ATOM 628 C C . ALA A 1 80 ? 4.032 7.334 -16.294 1.00 98.56 80 ALA A C 1
ATOM 630 O O . ALA A 1 80 ? 3.149 7.106 -15.472 1.00 98.56 80 ALA A O 1
ATOM 631 N N . SER A 1 81 ? 4.143 8.517 -16.900 1.00 98.25 81 SER A N 1
ATOM 632 C CA . SER A 1 81 ? 3.182 9.608 -16.703 1.00 98.25 81 SER A CA 1
ATOM 633 C C . SER A 1 81 ? 1.832 9.282 -17.336 1.00 98.25 81 SER A C 1
ATOM 635 O O . SER A 1 81 ? 0.807 9.499 -16.690 1.00 98.25 81 SER A O 1
ATOM 637 N N . ASP A 1 82 ? 1.827 8.684 -18.525 1.00 98.19 82 ASP A N 1
ATOM 638 C CA . ASP A 1 82 ? 0.605 8.248 -19.203 1.00 98.19 82 ASP A CA 1
ATOM 639 C C . ASP A 1 82 ? -0.122 7.172 -18.390 1.00 98.19 82 ASP A C 1
ATOM 641 O O . ASP A 1 82 ? -1.305 7.324 -18.080 1.00 98.19 82 ASP A O 1
ATOM 645 N N . TYR A 1 83 ? 0.599 6.142 -17.931 1.00 98.44 83 TYR A N 1
ATOM 646 C CA . TYR A 1 83 ? 0.039 5.122 -17.042 1.00 98.44 83 TYR A CA 1
ATOM 647 C C . TYR A 1 83 ? -0.486 5.714 -15.736 1.00 98.44 83 TYR A C 1
ATOM 649 O O . TYR A 1 83 ? -1.553 5.328 -15.256 1.00 98.44 83 TYR A O 1
ATOM 657 N N . TRP A 1 84 ? 0.219 6.692 -15.165 1.00 98.00 84 TRP A N 1
ATOM 658 C CA . TRP A 1 84 ? -0.233 7.349 -13.945 1.00 98.00 84 TRP A CA 1
ATOM 659 C C . TRP A 1 84 ? -1.571 8.070 -14.141 1.00 98.00 84 TRP A C 1
ATOM 661 O O . TRP A 1 84 ? -2.474 7.926 -13.312 1.00 98.00 84 TRP A O 1
ATOM 671 N N . VAL A 1 85 ? -1.716 8.810 -15.245 1.00 97.56 85 VAL A N 1
ATOM 672 C CA . VAL A 1 85 ? -2.953 9.520 -15.607 1.00 97.56 85 VAL A CA 1
ATOM 673 C C . VAL A 1 85 ? -4.083 8.541 -15.937 1.00 97.56 85 VAL A C 1
ATOM 675 O O . VAL A 1 85 ? -5.215 8.761 -15.507 1.00 97.56 85 VAL A O 1
ATOM 678 N N . ALA A 1 86 ? -3.781 7.433 -16.618 1.00 97.56 86 ALA A N 1
ATOM 679 C CA . ALA A 1 86 ? -4.739 6.370 -16.928 1.00 97.56 86 ALA A CA 1
ATOM 680 C C . ALA A 1 86 ? -5.194 5.568 -15.690 1.00 97.56 86 ALA A C 1
ATOM 682 O O . ALA A 1 86 ? -6.164 4.815 -15.752 1.00 97.56 86 ALA A O 1
ATOM 683 N N . GLY A 1 87 ? -4.520 5.731 -14.547 1.00 96.62 87 GLY A N 1
ATOM 684 C CA . GLY A 1 87 ? -4.812 5.004 -13.310 1.00 96.62 87 GLY A CA 1
ATOM 685 C C . GLY A 1 87 ? -4.092 3.657 -13.181 1.00 96.62 87 GLY A C 1
ATOM 686 O O . GLY A 1 87 ? -4.242 2.996 -12.149 1.00 96.62 87 GLY A O 1
ATOM 687 N N . GLU A 1 88 ? -3.257 3.300 -14.157 1.00 97.12 88 GLU A N 1
ATOM 688 C CA . GLU A 1 88 ? -2.349 2.145 -14.193 1.00 97.12 88 GLU A CA 1
ATOM 689 C C . GLU A 1 88 ? -1.119 2.378 -13.297 1.00 97.12 88 GLU A C 1
ATOM 691 O O . GLU A 1 88 ? 0.037 2.423 -13.721 1.00 97.12 88 GLU A O 1
ATOM 696 N N . ARG A 1 89 ? -1.379 2.609 -12.008 1.00 96.06 89 ARG A N 1
ATOM 697 C CA . ARG A 1 89 ? -0.375 3.134 -11.073 1.00 96.06 89 ARG A CA 1
ATOM 698 C C . ARG A 1 89 ? 0.809 2.199 -10.853 1.00 96.06 89 ARG A C 1
ATOM 700 O O . ARG A 1 89 ? 1.914 2.703 -10.674 1.00 96.06 89 ARG A O 1
ATOM 707 N N . GLN A 1 90 ? 0.601 0.882 -10.852 1.00 95.88 90 GLN A N 1
ATOM 708 C CA . GLN A 1 90 ? 1.709 -0.047 -10.631 1.00 95.88 90 GLN A CA 1
ATOM 709 C C . GLN A 1 90 ? 2.655 -0.063 -11.834 1.00 95.88 90 GLN A C 1
ATOM 711 O O . GLN A 1 90 ? 3.858 0.082 -11.660 1.00 95.88 90 GLN A O 1
ATOM 716 N N . GLN A 1 91 ? 2.116 -0.090 -13.055 1.00 97.06 91 GLN A N 1
ATOM 717 C CA . GLN A 1 91 ? 2.902 0.009 -14.285 1.00 97.06 91 GLN A CA 1
ATOM 718 C C . GLN A 1 91 ? 3.729 1.302 -14.321 1.00 97.06 91 GLN A C 1
ATOM 720 O O . GLN A 1 91 ? 4.912 1.287 -14.669 1.00 97.06 91 GLN A O 1
ATOM 725 N N . ALA A 1 92 ? 3.131 2.422 -13.907 1.00 98.31 92 ALA A N 1
ATOM 726 C CA . ALA A 1 92 ? 3.826 3.697 -13.775 1.00 98.31 92 ALA A CA 1
ATOM 727 C C . ALA A 1 92 ? 4.985 3.642 -12.760 1.00 98.31 92 ALA A C 1
ATOM 729 O O . ALA A 1 92 ? 6.083 4.133 -13.039 1.00 98.31 92 ALA A O 1
ATOM 730 N N . LEU A 1 93 ? 4.754 3.037 -11.590 1.00 98.25 93 LEU A N 1
ATOM 731 C CA . LEU A 1 93 ? 5.767 2.877 -10.547 1.00 98.25 93 LEU A CA 1
ATOM 732 C C . LEU A 1 93 ? 6.908 1.959 -10.987 1.00 98.25 93 LEU A C 1
ATOM 734 O O . LEU A 1 93 ? 8.062 2.326 -10.791 1.00 98.25 93 LEU A O 1
ATOM 738 N N . ASP A 1 94 ? 6.614 0.839 -11.644 1.00 97.69 94 ASP A N 1
ATOM 739 C CA . ASP A 1 94 ? 7.625 -0.112 -12.115 1.00 97.69 94 ASP A CA 1
ATOM 740 C C . ASP A 1 94 ? 8.553 0.507 -13.176 1.00 97.69 94 ASP A C 1
ATOM 742 O O . ASP A 1 94 ? 9.744 0.191 -13.258 1.00 97.69 94 ASP A O 1
ATOM 746 N N . LEU A 1 95 ? 8.029 1.400 -14.024 1.00 98.06 95 LEU A N 1
ATOM 747 C CA . LEU A 1 95 ? 8.844 2.158 -14.979 1.00 98.06 95 LEU A CA 1
ATOM 748 C C . LEU A 1 95 ? 9.739 3.186 -14.283 1.00 98.06 95 LEU A C 1
ATOM 750 O O . LEU A 1 95 ? 10.912 3.317 -14.645 1.00 98.06 95 LEU A O 1
ATOM 754 N N . LEU A 1 96 ? 9.207 3.909 -13.293 1.00 97.94 96 LEU A N 1
ATOM 755 C CA . LEU A 1 96 ? 10.002 4.864 -12.524 1.00 97.94 96 LEU A CA 1
ATOM 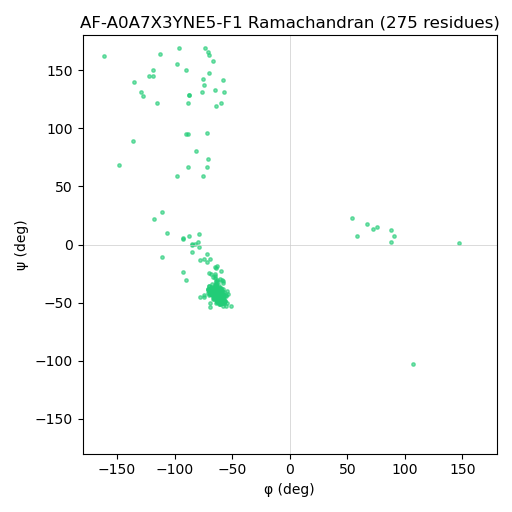756 C C . LEU A 1 96 ? 11.050 4.176 -11.652 1.00 97.94 96 LEU A C 1
ATOM 758 O O . LEU A 1 96 ? 12.149 4.705 -11.546 1.00 97.94 96 LEU A O 1
ATOM 762 N N . GLU A 1 97 ? 10.753 3.010 -11.081 1.00 97.94 97 GLU A N 1
ATOM 763 C CA . GLU A 1 97 ? 11.708 2.213 -10.306 1.00 97.94 97 GLU A CA 1
ATOM 764 C C . GLU A 1 97 ? 12.932 1.855 -11.158 1.00 97.94 97 GLU A C 1
ATOM 766 O O . GLU A 1 97 ? 14.060 2.223 -10.831 1.00 97.94 97 GLU A O 1
ATOM 771 N N . ARG A 1 98 ? 12.700 1.270 -12.341 1.00 96.19 98 ARG A N 1
ATOM 772 C CA . ARG A 1 98 ? 13.766 0.978 -13.315 1.00 96.19 98 ARG A CA 1
ATOM 773 C C . ARG A 1 98 ? 14.547 2.217 -13.748 1.00 96.19 98 ARG A C 1
ATOM 775 O O . ARG A 1 98 ? 15.719 2.115 -14.105 1.00 96.19 98 ARG A O 1
ATOM 782 N N . LEU A 1 99 ? 13.903 3.383 -13.776 1.00 96.38 99 LEU A N 1
ATOM 783 C CA . LEU A 1 99 ? 14.556 4.644 -14.106 1.00 96.38 99 LEU A CA 1
ATOM 784 C C . LEU A 1 99 ? 15.443 5.151 -12.962 1.00 96.38 99 LEU A C 1
ATOM 786 O O . LEU A 1 99 ? 16.572 5.555 -13.234 1.00 96.38 99 LEU A O 1
ATOM 790 N N . VAL A 1 100 ? 14.969 5.131 -11.713 1.00 97.31 100 VAL A N 1
ATOM 791 C CA . VAL A 1 100 ? 15.761 5.593 -10.557 1.00 97.31 100 VAL A CA 1
ATOM 792 C C . VAL A 1 100 ? 16.923 4.658 -10.234 1.00 97.31 100 VAL A C 1
ATOM 794 O O . VAL A 1 100 ? 17.940 5.106 -9.718 1.00 97.31 100 VAL A O 1
ATOM 797 N N . ASP A 1 101 ? 16.822 3.388 -10.618 1.00 94.69 101 ASP A N 1
ATOM 798 C CA . ASP A 1 101 ? 17.922 2.430 -10.500 1.00 94.69 101 ASP A CA 1
ATOM 799 C C . ASP A 1 101 ? 18.898 2.490 -11.700 1.00 94.69 101 ASP A C 1
ATOM 801 O O . ASP A 1 101 ? 19.894 1.766 -11.738 1.00 94.69 101 ASP A O 1
ATOM 805 N N . SER A 1 102 ? 18.656 3.375 -12.678 1.00 94.25 102 SER A N 1
ATOM 806 C CA . SER A 1 102 ? 19.521 3.561 -13.851 1.00 94.25 102 SER A CA 1
ATOM 807 C C . SER A 1 102 ? 20.493 4.746 -13.708 1.00 94.25 102 SER A C 1
ATOM 809 O O . SER A 1 102 ? 20.183 5.730 -13.032 1.00 94.25 102 SER A O 1
ATOM 811 N N . PRO A 1 103 ? 21.634 4.746 -14.429 1.00 95.38 103 PRO A N 1
ATOM 812 C CA . PRO A 1 103 ? 22.549 5.893 -14.453 1.00 95.38 103 PRO A CA 1
ATOM 813 C C . PRO A 1 103 ? 21.944 7.179 -15.039 1.00 95.38 103 PRO A C 1
ATOM 815 O O . PRO A 1 103 ? 22.485 8.260 -14.830 1.00 95.38 103 PRO A O 1
ATOM 818 N N . GLN A 1 104 ? 20.845 7.078 -15.794 1.00 96.88 104 GLN A N 1
ATOM 819 C CA . GLN A 1 104 ? 20.154 8.209 -16.424 1.00 96.88 104 GLN A CA 1
ATOM 820 C C . GLN A 1 104 ? 19.105 8.856 -15.503 1.00 96.88 104 GLN A C 1
ATOM 822 O O . GLN A 1 104 ? 18.344 9.722 -15.951 1.00 96.88 104 GLN A O 1
ATOM 827 N N . MET A 1 105 ? 19.045 8.439 -14.234 1.00 96.94 105 MET A N 1
ATOM 828 C CA . MET A 1 105 ? 18.211 9.049 -13.204 1.00 96.94 105 MET A CA 1
ATOM 829 C C . MET A 1 105 ? 18.540 10.538 -13.025 1.00 96.94 105 MET A C 1
ATOM 831 O O . MET A 1 105 ? 19.697 10.953 -12.980 1.00 96.94 105 MET A O 1
ATOM 835 N N . THR A 1 106 ? 17.498 11.337 -12.810 1.00 97.50 106 THR A N 1
ATOM 836 C CA . THR A 1 106 ? 17.597 12.707 -12.298 1.00 97.50 106 THR A CA 1
ATOM 837 C C . THR A 1 106 ? 16.993 12.821 -10.896 1.00 97.50 106 THR A C 1
ATOM 839 O O . THR A 1 106 ? 16.182 11.995 -10.474 1.00 97.50 106 THR A O 1
ATOM 842 N N . ALA A 1 107 ? 17.309 13.904 -10.180 1.00 97.69 107 ALA A N 1
ATOM 843 C CA . ALA A 1 107 ? 16.678 14.200 -8.891 1.00 97.69 107 ALA A CA 1
ATOM 844 C C . ALA A 1 107 ? 15.143 14.343 -8.993 1.00 97.69 107 ALA A C 1
ATOM 846 O O . ALA A 1 107 ? 14.420 14.009 -8.053 1.00 97.69 107 ALA A O 1
ATOM 847 N N . ALA A 1 108 ? 14.636 14.804 -10.143 1.00 97.81 108 ALA A N 1
ATOM 848 C CA . ALA A 1 108 ? 13.202 14.901 -10.396 1.00 97.81 108 ALA A CA 1
ATOM 849 C C . ALA A 1 108 ? 12.538 13.517 -10.474 1.00 97.81 108 ALA A C 1
ATOM 851 O O . ALA A 1 108 ? 11.441 13.345 -9.942 1.00 97.81 108 ALA A O 1
ATOM 852 N N . ASP A 1 109 ? 13.216 12.526 -11.063 1.00 98.19 109 ASP A N 1
ATOM 853 C CA . ASP A 1 109 ? 12.714 11.149 -11.147 1.00 98.19 109 ASP A CA 1
ATOM 854 C C . ASP A 1 109 ? 12.620 10.518 -9.758 1.00 98.19 109 ASP A C 1
ATOM 856 O O . ASP A 1 109 ? 11.576 9.982 -9.393 1.00 98.19 109 ASP A O 1
ATOM 860 N N . GLN A 1 110 ? 13.668 10.673 -8.943 1.00 97.81 110 GLN A N 1
ATOM 861 C CA . GLN A 1 110 ? 13.673 10.184 -7.564 1.00 97.81 110 GLN A CA 1
ATOM 862 C C . GLN A 1 110 ? 12.567 10.834 -6.724 1.00 97.81 110 GLN A C 1
ATOM 864 O O . GLN A 1 110 ? 11.880 10.155 -5.960 1.00 97.81 110 GLN A O 1
ATOM 869 N N . SER A 1 111 ? 12.377 12.149 -6.863 1.00 98.38 111 SER A N 1
ATOM 870 C CA . SER A 1 111 ? 11.316 12.873 -6.160 1.00 98.38 111 SER A CA 1
ATOM 871 C C . SER A 1 111 ? 9.927 12.375 -6.572 1.00 98.38 111 SER A C 1
ATOM 873 O O . SER A 1 111 ? 9.094 12.086 -5.707 1.00 98.38 111 SER A O 1
ATOM 875 N N . ARG A 1 112 ? 9.699 12.202 -7.882 1.00 98.25 112 ARG A N 1
ATOM 876 C CA . ARG A 1 112 ? 8.441 11.690 -8.442 1.00 98.25 112 ARG A CA 1
ATOM 877 C C . ARG A 1 112 ? 8.154 10.268 -7.975 1.00 98.25 112 ARG A C 1
ATOM 879 O O . ARG A 1 112 ? 7.063 10.022 -7.472 1.00 98.25 112 ARG A O 1
ATOM 886 N N . PHE A 1 113 ? 9.133 9.368 -8.069 1.00 98.38 113 PHE A N 1
ATOM 887 C CA . PHE A 1 113 ? 9.008 7.989 -7.600 1.00 98.38 113 PHE A CA 1
ATOM 888 C C . PHE A 1 113 ? 8.602 7.950 -6.123 1.00 98.38 113 PHE A C 1
ATOM 890 O O . PHE A 1 113 ? 7.555 7.404 -5.779 1.00 98.38 113 PHE A O 1
ATOM 897 N N . SER A 1 114 ? 9.342 8.649 -5.256 1.00 98.00 114 SER A N 1
ATOM 898 C CA . SER A 1 114 ? 9.029 8.728 -3.826 1.00 98.00 114 SER A CA 1
ATOM 899 C C . SER A 1 114 ? 7.643 9.325 -3.553 1.00 98.00 114 SER A C 1
ATOM 901 O O . SER A 1 114 ? 6.954 8.910 -2.621 1.00 98.00 114 SER A O 1
ATOM 903 N N . GLN A 1 115 ? 7.217 10.321 -4.333 1.00 98.50 115 GLN A N 1
ATOM 904 C CA . GLN A 1 115 ? 5.890 10.916 -4.201 1.00 98.50 115 GLN A CA 1
ATOM 905 C C . GLN A 1 115 ? 4.785 9.926 -4.583 1.00 98.50 115 GLN A C 1
ATOM 907 O O . GLN A 1 115 ? 3.812 9.793 -3.840 1.00 98.50 115 GLN A O 1
ATOM 912 N N . TRP A 1 116 ? 4.922 9.238 -5.712 1.00 98.38 116 TRP A N 1
ATOM 913 C CA . TRP A 1 116 ? 3.921 8.300 -6.218 1.00 98.38 116 TRP A CA 1
ATOM 914 C C . TRP A 1 116 ? 3.811 7.048 -5.350 1.00 98.38 116 TRP A C 1
ATOM 916 O O . TRP A 1 116 ? 2.698 6.625 -5.041 1.00 98.38 116 TRP A O 1
ATOM 926 N N . VAL A 1 117 ? 4.935 6.546 -4.834 1.00 98.38 117 VAL A N 1
ATOM 927 C CA . VAL A 1 117 ? 4.967 5.490 -3.812 1.00 98.38 117 VAL A CA 1
ATOM 928 C C . VAL A 1 117 ? 4.157 5.900 -2.577 1.00 98.38 117 VAL A C 1
ATOM 930 O O . VAL A 1 117 ? 3.282 5.156 -2.128 1.00 98.38 117 VAL A O 1
ATOM 933 N N . ARG A 1 118 ? 4.365 7.120 -2.052 1.00 97.88 118 ARG A N 1
ATOM 934 C CA . ARG A 1 118 ? 3.577 7.629 -0.912 1.00 97.88 118 ARG A CA 1
ATOM 935 C C . ARG A 1 118 ? 2.088 7.730 -1.231 1.00 97.88 118 ARG A C 1
ATOM 937 O O . ARG A 1 118 ? 1.269 7.430 -0.365 1.00 97.88 118 ARG A O 1
ATOM 944 N N . GLN A 1 119 ? 1.728 8.147 -2.444 1.00 97.75 119 GLN A N 1
ATOM 945 C CA . GLN A 1 119 ? 0.327 8.215 -2.864 1.00 97.75 119 GLN A CA 1
ATOM 946 C C . GL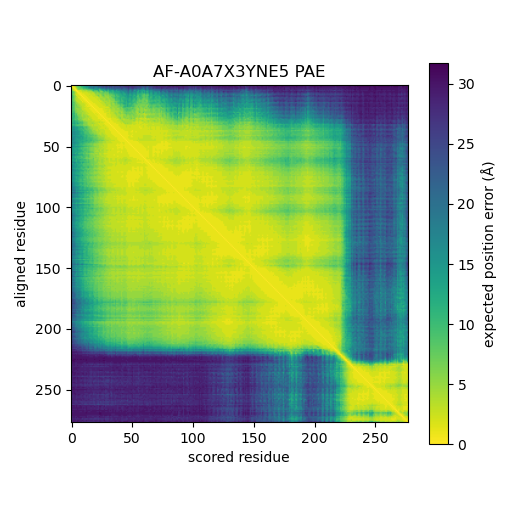N A 1 119 ? -0.302 6.819 -2.933 1.00 97.75 119 GLN A C 1
ATOM 948 O O . GLN A 1 119 ? -1.406 6.635 -2.423 1.00 97.75 119 GLN A O 1
ATOM 953 N N . GLN A 1 120 ? 0.403 5.824 -3.477 1.00 97.38 120 GLN A N 1
ATOM 954 C CA . GLN A 1 120 ? -0.084 4.445 -3.544 1.00 97.38 120 GLN 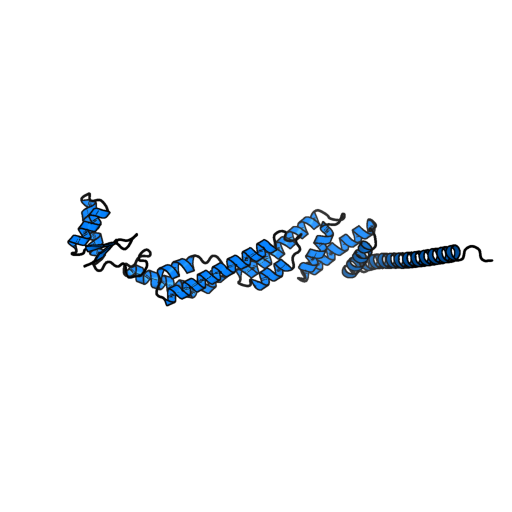A CA 1
ATOM 955 C C . GLN A 1 120 ? -0.279 3.840 -2.146 1.00 97.38 120 GLN A C 1
ATOM 957 O O . GLN A 1 120 ? -1.354 3.314 -1.846 1.00 97.38 120 GLN A O 1
ATOM 962 N N . ARG A 1 121 ? 0.689 4.028 -1.240 1.00 97.50 121 ARG A N 1
ATOM 963 C CA . ARG A 1 121 ? 0.544 3.649 0.175 1.00 97.50 121 ARG A CA 1
ATOM 964 C C . ARG A 1 121 ? -0.635 4.361 0.843 1.00 97.50 121 ARG A C 1
ATOM 966 O O . ARG A 1 121 ? -1.408 3.738 1.567 1.00 97.50 121 ARG A O 1
ATOM 973 N N . GLY A 1 122 ? -0.792 5.663 0.599 1.00 97.38 122 GLY A N 1
ATOM 974 C CA . GLY A 1 122 ? -1.900 6.460 1.131 1.00 97.38 122 GLY A CA 1
ATOM 975 C C . GLY A 1 122 ? -3.265 5.926 0.698 1.00 97.38 122 GLY A C 1
ATOM 976 O O . GLY A 1 122 ? -4.166 5.813 1.526 1.00 97.38 122 GLY A O 1
ATOM 977 N N . ARG A 1 123 ? -3.400 5.509 -0.568 1.00 97.38 123 ARG A N 1
ATOM 978 C CA . ARG A 1 123 ? -4.617 4.856 -1.072 1.00 97.38 123 ARG A CA 1
ATOM 979 C C . ARG A 1 123 ? -4.919 3.568 -0.316 1.00 97.38 123 ARG A C 1
ATOM 981 O O . ARG A 1 123 ? -6.051 3.390 0.122 1.00 97.38 123 ARG A O 1
ATOM 988 N N . ALA A 1 124 ? -3.928 2.698 -0.122 1.00 98.12 124 ALA A N 1
ATOM 989 C CA . ALA A 1 124 ? -4.123 1.465 0.638 1.00 98.12 124 ALA A CA 1
ATOM 990 C C . ALA A 1 124 ? -4.616 1.744 2.070 1.00 98.12 124 ALA A C 1
ATOM 992 O O . ALA A 1 124 ? -5.586 1.139 2.523 1.00 98.12 124 ALA A O 1
ATOM 993 N N . VAL A 1 125 ? -4.010 2.716 2.761 1.00 97.12 125 VAL A N 1
ATOM 994 C CA . VAL A 1 125 ? -4.442 3.129 4.108 1.00 97.12 125 VAL A CA 1
ATOM 995 C C . VAL A 1 125 ? -5.869 3.684 4.108 1.00 97.12 125 VAL A C 1
ATOM 997 O O . VAL A 1 125 ? -6.621 3.432 5.048 1.00 97.12 125 VAL A O 1
ATOM 1000 N N . GLU A 1 126 ? -6.271 4.407 3.066 1.00 98.19 126 GLU A N 1
ATOM 1001 C CA . GLU A 1 126 ? -7.633 4.933 2.951 1.00 98.19 126 GLU A CA 1
ATOM 1002 C C . GLU A 1 126 ? -8.671 3.824 2.735 1.00 98.19 126 GLU A C 1
ATOM 1004 O O . GLU A 1 126 ? -9.715 3.817 3.384 1.00 98.19 126 GLU A O 1
ATOM 1009 N N . HIS A 1 127 ? -8.374 2.836 1.886 1.00 98.56 127 HIS A N 1
ATOM 1010 C CA . HIS A 1 127 ? -9.204 1.633 1.759 1.00 98.56 127 HIS A CA 1
ATOM 1011 C C . HIS A 1 127 ? -9.345 0.912 3.110 1.00 98.56 127 HIS A C 1
ATOM 1013 O O . HIS A 1 127 ? -10.457 0.593 3.526 1.00 98.56 127 HIS A O 1
ATOM 1019 N N . TYR A 1 128 ? -8.245 0.748 3.852 1.00 98.56 128 TYR A N 1
ATOM 1020 C CA . TYR A 1 128 ? -8.269 0.146 5.186 1.00 98.56 128 TYR A CA 1
ATOM 1021 C C . TYR A 1 128 ? -9.193 0.910 6.147 1.00 98.56 128 TYR A C 1
ATOM 1023 O O . TYR A 1 128 ? -10.082 0.310 6.749 1.00 98.56 128 TYR A O 1
ATOM 1031 N N . ARG A 1 129 ? -9.065 2.243 6.225 1.00 97.81 129 ARG A N 1
ATOM 1032 C CA . ARG A 1 129 ? -9.907 3.096 7.085 1.00 97.81 129 ARG A CA 1
ATOM 1033 C C . ARG A 1 129 ? -11.398 2.980 6.782 1.00 97.81 129 ARG A C 1
ATOM 1035 O O . ARG A 1 129 ? -12.196 3.069 7.713 1.00 97.81 129 ARG A O 1
ATOM 1042 N N . ARG A 1 130 ? -11.757 2.758 5.515 1.00 98.19 130 ARG A N 1
ATOM 1043 C CA . ARG A 1 130 ? -13.139 2.553 5.049 1.00 98.19 130 ARG A CA 1
ATOM 1044 C C . ARG A 1 130 ? -13.672 1.135 5.277 1.00 98.19 130 ARG A C 1
ATOM 1046 O O . ARG A 1 130 ? -14.812 0.863 4.922 1.00 98.19 130 ARG A O 1
ATOM 1053 N N . GLY A 1 131 ? -12.888 0.250 5.891 1.00 98.06 131 GLY A N 1
ATOM 1054 C CA . GLY A 1 131 ? -13.284 -1.133 6.161 1.00 98.06 131 GLY A CA 1
ATOM 1055 C C . GLY A 1 131 ? -12.921 -2.119 5.052 1.00 98.06 131 GLY A C 1
ATOM 1056 O O . GLY A 1 131 ? -13.293 -3.286 5.108 1.00 98.06 131 GLY A O 1
ATOM 1057 N N . GLU A 1 132 ? -12.171 -1.681 4.043 1.00 98.38 132 GLU A N 1
ATOM 1058 C CA . GLU A 1 132 ? -11.837 -2.471 2.859 1.00 98.38 132 GLU A CA 1
ATOM 1059 C C . GLU A 1 132 ? -10.441 -3.106 3.015 1.00 98.38 132 GLU A C 1
ATOM 1061 O O . GLU A 1 132 ? -9.524 -2.853 2.228 1.00 98.38 132 GLU A O 1
ATOM 1066 N N . LEU A 1 133 ? -10.257 -3.925 4.063 1.00 98.44 133 LEU A N 1
ATOM 1067 C CA . LEU A 1 133 ? -8.962 -4.547 4.392 1.00 98.44 133 LEU A CA 1
ATOM 1068 C C . LEU A 1 133 ? -8.375 -5.340 3.214 1.00 98.44 133 LEU A C 1
ATOM 1070 O O . LEU A 1 133 ? -7.178 -5.249 2.948 1.00 98.44 133 LEU A O 1
ATOM 1074 N N . SER A 1 134 ? -9.196 -6.120 2.508 1.00 98.25 134 SER A N 1
ATOM 1075 C CA . SER A 1 134 ? -8.748 -6.932 1.370 1.00 98.25 134 SER A CA 1
ATOM 1076 C C . SER A 1 134 ? -8.158 -6.067 0.254 1.00 98.25 134 SER A C 1
ATOM 1078 O O . SER A 1 134 ? -7.056 -6.351 -0.215 1.00 98.25 134 SER A O 1
ATOM 1080 N N . THR A 1 135 ? -8.842 -4.981 -0.113 1.00 98.31 135 THR A N 1
ATOM 1081 C CA . THR A 1 135 ? -8.387 -4.017 -1.123 1.00 98.31 135 THR A CA 1
ATOM 1082 C C . THR A 1 135 ? -7.105 -3.313 -0.690 1.00 98.31 135 THR A C 1
ATOM 1084 O O . THR A 1 135 ? -6.165 -3.207 -1.474 1.00 98.31 135 THR A O 1
ATOM 1087 N N . ALA A 1 136 ? -7.026 -2.878 0.571 1.00 98.50 136 ALA A N 1
ATOM 1088 C CA . ALA A 1 136 ? -5.819 -2.268 1.122 1.00 98.50 136 ALA A CA 1
ATOM 1089 C C . ALA A 1 136 ? -4.603 -3.202 1.019 1.00 98.50 136 ALA A C 1
ATOM 1091 O O . ALA A 1 136 ? -3.533 -2.790 0.574 1.00 98.50 136 ALA A O 1
ATOM 1092 N N . VAL A 1 137 ? -4.776 -4.473 1.390 1.00 98.50 137 VAL A N 1
ATOM 1093 C CA . VAL A 1 137 ? -3.715 -5.484 1.314 1.00 98.50 137 VAL A CA 1
ATOM 1094 C C . VAL A 1 137 ? -3.329 -5.792 -0.131 1.00 98.50 137 VAL A C 1
ATOM 1096 O O . VAL A 1 137 ? -2.142 -5.947 -0.402 1.00 98.50 137 VAL A O 1
ATOM 1099 N N . ALA A 1 138 ? -4.287 -5.872 -1.057 1.00 97.94 138 ALA A N 1
ATOM 1100 C CA . ALA A 1 138 ? -3.998 -6.096 -2.473 1.00 97.94 138 ALA A CA 1
ATOM 1101 C C . ALA A 1 138 ? -3.118 -4.975 -3.050 1.00 97.94 138 ALA A C 1
ATOM 1103 O O . ALA A 1 138 ? -2.065 -5.260 -3.610 1.00 97.94 138 ALA A O 1
ATOM 1104 N N . LEU A 1 139 ? -3.480 -3.713 -2.790 1.00 97.12 139 LEU A N 1
ATOM 1105 C CA . LEU A 1 139 ? -2.702 -2.549 -3.229 1.00 97.12 139 LEU A CA 1
ATOM 1106 C C . LEU A 1 139 ? -1.277 -2.538 -2.665 1.00 97.12 139 LEU A C 1
ATOM 1108 O O . LEU A 1 139 ? -0.352 -2.140 -3.363 1.00 97.12 139 LEU A O 1
ATOM 1112 N N . LEU A 1 140 ? -1.091 -2.957 -1.409 1.00 97.75 140 LEU A N 1
ATOM 1113 C CA . LEU A 1 140 ? 0.243 -3.059 -0.811 1.00 97.75 140 LEU A CA 1
ATOM 1114 C C . LEU A 1 140 ? 1.051 -4.213 -1.408 1.00 97.75 140 LEU A C 1
ATOM 1116 O O . LEU A 1 140 ? 2.248 -4.059 -1.598 1.00 97.75 140 LEU A O 1
ATOM 1120 N N . ARG A 1 141 ? 0.418 -5.356 -1.706 1.00 97.44 141 ARG A N 1
ATOM 1121 C CA . ARG A 1 141 ? 1.074 -6.542 -2.289 1.00 97.44 141 ARG A CA 1
ATOM 1122 C C . ARG A 1 141 ? 1.616 -6.320 -3.693 1.00 97.44 141 ARG A C 1
ATOM 1124 O O . ARG A 1 141 ? 2.576 -6.983 -4.062 1.00 97.44 141 ARG A O 1
ATOM 1131 N N . GLU A 1 142 ? 0.998 -5.426 -4.452 1.00 96.31 142 GLU A N 1
ATOM 1132 C CA . GLU A 1 142 ? 1.487 -5.032 -5.774 1.00 96.31 142 GLU A CA 1
ATOM 1133 C C . GLU A 1 142 ? 2.802 -4.248 -5.690 1.00 96.31 142 GLU A C 1
ATOM 1135 O O . GLU A 1 142 ? 3.585 -4.281 -6.633 1.00 96.31 142 GLU A O 1
ATOM 1140 N N . MET A 1 143 ? 3.077 -3.587 -4.560 1.00 96.75 143 MET A N 1
ATOM 1141 C CA . MET A 1 143 ? 4.286 -2.787 -4.391 1.00 96.75 143 MET A CA 1
ATOM 1142 C C . MET A 1 143 ? 5.526 -3.668 -4.203 1.00 96.75 143 MET A C 1
ATOM 1144 O O . MET A 1 143 ? 5.522 -4.626 -3.421 1.00 96.75 143 MET A O 1
AT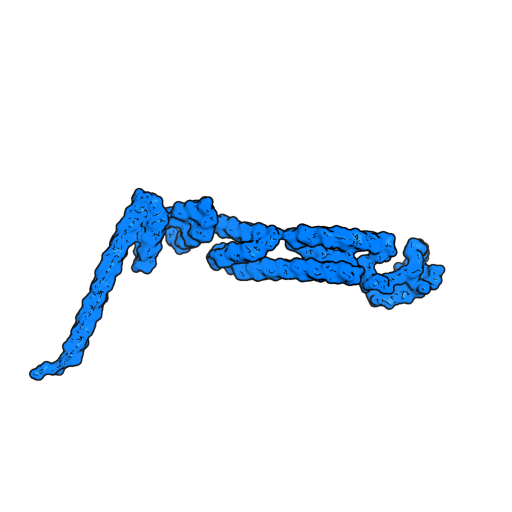OM 1148 N N . SER A 1 144 ? 6.622 -3.302 -4.868 1.00 96.38 144 SER A N 1
ATOM 1149 C CA . SER A 1 144 ? 7.926 -3.951 -4.697 1.00 96.38 144 SER A CA 1
ATOM 1150 C C . SER A 1 144 ? 8.558 -3.625 -3.334 1.00 96.38 144 SER A C 1
ATOM 1152 O O . SER A 1 144 ? 8.171 -2.670 -2.656 1.00 96.38 144 SER A O 1
ATOM 1154 N N . ASP A 1 145 ? 9.590 -4.377 -2.943 1.00 95.31 145 ASP A N 1
ATOM 1155 C CA . ASP A 1 145 ? 10.348 -4.102 -1.711 1.00 95.31 145 ASP A CA 1
ATOM 1156 C C . ASP A 1 145 ? 11.105 -2.761 -1.786 1.00 95.31 145 ASP A C 1
ATOM 1158 O O . ASP A 1 145 ? 11.365 -2.124 -0.767 1.00 95.31 145 ASP A O 1
ATOM 1162 N N . ARG A 1 146 ? 11.431 -2.289 -2.997 1.00 94.88 146 ARG A N 1
ATOM 1163 C CA . ARG A 1 146 ? 12.021 -0.962 -3.231 1.00 94.88 146 ARG A CA 1
ATOM 1164 C C . ARG A 1 146 ? 11.011 0.153 -2.971 1.00 94.88 146 ARG A C 1
ATOM 1166 O O . ARG A 1 146 ? 11.387 1.217 -2.479 1.00 94.88 146 ARG A O 1
ATOM 1173 N N . GLN A 1 147 ? 9.745 -0.092 -3.304 1.00 96.19 147 GLN A N 1
ATOM 1174 C CA . GLN A 1 147 ? 8.641 0.846 -3.121 1.00 96.19 147 GLN A CA 1
ATOM 1175 C C . GLN A 1 147 ? 8.177 0.880 -1.656 1.00 96.19 147 GLN A C 1
ATOM 1177 O O . GLN A 1 147 ? 8.005 1.958 -1.093 1.00 96.19 147 GLN A O 1
ATOM 1182 N N . GLU A 1 148 ? 8.007 -0.272 -1.007 1.00 96.06 148 GLU A N 1
ATOM 1183 C CA . GLU A 1 148 ? 7.629 -0.358 0.408 1.00 96.06 148 GLU A CA 1
ATOM 1184 C C . GLU A 1 148 ? 8.476 -1.426 1.132 1.00 96.06 148 GLU A C 1
ATOM 1186 O O . GLU A 1 148 ? 8.070 -2.585 1.236 1.00 96.06 148 GLU A O 1
ATOM 1191 N N . PRO A 1 149 ? 9.644 -1.047 1.687 1.00 95.69 149 PRO A N 1
ATOM 1192 C CA . PRO A 1 149 ? 10.571 -1.988 2.329 1.00 95.69 149 PRO A CA 1
ATOM 1193 C C . PRO A 1 149 ? 9.985 -2.762 3.514 1.00 95.69 149 PRO A C 1
ATOM 1195 O O . PRO A 1 149 ? 10.481 -3.825 3.879 1.00 95.69 149 PRO A O 1
ATOM 1198 N N . HIS A 1 150 ? 8.938 -2.230 4.145 1.00 94.94 150 HIS A N 1
ATOM 1199 C CA . HIS A 1 150 ? 8.259 -2.858 5.277 1.00 94.94 150 HIS A CA 1
ATOM 1200 C C . HIS A 1 150 ? 6.851 -3.335 4.910 1.00 94.94 150 HIS A C 1
ATOM 1202 O O . HIS A 1 150 ? 5.984 -3.407 5.782 1.00 94.94 150 HIS A O 1
ATOM 1208 N N . ARG A 1 151 ? 6.616 -3.664 3.631 1.00 96.50 151 ARG A N 1
ATOM 1209 C CA . ARG A 1 151 ? 5.306 -4.059 3.092 1.00 96.50 151 ARG A CA 1
ATOM 1210 C C . ARG A 1 151 ? 4.658 -5.159 3.914 1.00 96.50 151 ARG A C 1
ATOM 1212 O O . ARG A 1 151 ? 3.518 -5.005 4.345 1.00 96.50 151 ARG A O 1
ATOM 1219 N N . ASP A 1 152 ? 5.380 -6.246 4.148 1.00 96.81 152 ASP A N 1
ATOM 1220 C CA . ASP A 1 152 ? 4.809 -7.423 4.802 1.00 96.81 152 ASP A CA 1
ATOM 1221 C C . ASP A 1 152 ? 4.490 -7.126 6.274 1.00 96.81 152 ASP A C 1
ATOM 1223 O O . ASP A 1 152 ? 3.389 -7.414 6.740 1.00 96.81 152 ASP A O 1
ATOM 1227 N N . THR A 1 153 ? 5.381 -6.418 6.975 1.00 97.25 153 THR A N 1
ATOM 1228 C CA . THR A 1 153 ? 5.129 -5.924 8.339 1.00 97.25 153 THR A CA 1
ATOM 1229 C C . THR A 1 153 ? 3.919 -4.989 8.398 1.00 97.25 153 THR A C 1
ATOM 1231 O O . THR A 1 153 ? 3.108 -5.078 9.321 1.00 97.25 153 THR A O 1
ATOM 1234 N N . LEU A 1 154 ? 3.765 -4.094 7.418 1.00 96.38 154 LEU A N 1
ATOM 1235 C CA . LEU A 1 154 ? 2.617 -3.197 7.327 1.00 96.38 154 LEU A CA 1
ATOM 1236 C C . LEU A 1 154 ? 1.321 -3.988 7.108 1.00 96.38 154 LEU A C 1
ATOM 1238 O O . LEU A 1 154 ? 0.353 -3.762 7.829 1.00 96.38 154 LEU A O 1
ATOM 1242 N N . ILE A 1 155 ? 1.307 -4.937 6.170 1.00 98.38 155 ILE A N 1
ATOM 1243 C CA . ILE A 1 155 ? 0.155 -5.812 5.903 1.00 98.38 155 ILE A CA 1
ATOM 1244 C C . ILE A 1 155 ? -0.257 -6.571 7.169 1.00 98.38 155 ILE A C 1
ATOM 1246 O O . ILE A 1 155 ? -1.439 -6.573 7.524 1.00 98.38 155 ILE A O 1
ATOM 1250 N N . GLU A 1 156 ? 0.697 -7.176 7.874 1.00 98.38 156 GLU A N 1
ATOM 1251 C CA . GLU A 1 156 ? 0.418 -7.913 9.109 1.00 98.38 156 GLU A CA 1
ATOM 1252 C C . GLU A 1 156 ? -0.078 -6.998 10.233 1.00 98.38 156 GLU A C 1
ATOM 1254 O O . GLU A 1 156 ? -1.007 -7.355 10.961 1.00 98.38 156 GLU A O 1
ATOM 1259 N N . SER A 1 157 ? 0.449 -5.775 10.332 1.00 97.00 157 SER A N 1
ATOM 1260 C CA . SER A 1 157 ? -0.052 -4.767 11.271 1.00 97.00 157 SER A CA 1
ATOM 1261 C C . SER A 1 157 ? -1.518 -4.405 11.000 1.00 97.00 157 SER A C 1
ATOM 1263 O O . SER A 1 157 ? -2.328 -4.381 11.932 1.00 97.00 157 SER A O 1
ATOM 1265 N N . LEU A 1 158 ? -1.890 -4.183 9.732 1.00 97.81 158 LEU A N 1
ATOM 1266 C CA . LEU A 1 158 ? -3.276 -3.894 9.343 1.00 97.81 158 LEU A CA 1
ATOM 1267 C C . LEU A 1 158 ? -4.210 -5.062 9.686 1.00 97.81 158 LEU A C 1
ATOM 1269 O O . LEU A 1 158 ? -5.267 -4.851 10.279 1.00 97.81 158 LEU A O 1
ATOM 1273 N N . ARG A 1 159 ? -3.809 -6.299 9.370 1.00 98.50 159 ARG A N 1
ATOM 1274 C CA . ARG A 1 159 ? -4.582 -7.512 9.691 1.00 98.50 159 ARG A CA 1
ATOM 1275 C C . ARG A 1 159 ? -4.773 -7.695 11.189 1.00 98.50 159 ARG A C 1
ATOM 1277 O O . ARG A 1 159 ? -5.889 -7.943 11.637 1.00 98.50 159 ARG A O 1
ATOM 1284 N N . THR A 1 160 ? -3.699 -7.535 11.955 1.00 98.06 160 THR A N 1
ATOM 1285 C CA . THR A 1 160 ? -3.720 -7.699 13.411 1.00 98.06 160 THR A CA 1
ATOM 1286 C C . THR A 1 160 ? -4.661 -6.690 14.057 1.00 98.06 160 THR A C 1
ATOM 1288 O O . THR A 1 160 ? -5.523 -7.065 14.847 1.00 98.06 160 THR A O 1
ATOM 1291 N N . ARG A 1 161 ? -4.552 -5.408 13.687 1.00 97.44 161 ARG A N 1
ATOM 1292 C CA . ARG A 1 161 ? -5.426 -4.356 14.228 1.00 97.44 161 ARG A CA 1
ATOM 1293 C C . ARG A 1 161 ? -6.881 -4.547 13.814 1.00 97.44 161 ARG A C 1
ATOM 1295 O O . ARG A 1 161 ? -7.770 -4.358 14.642 1.00 97.44 161 ARG A O 1
ATOM 1302 N N . TRP A 1 162 ? -7.127 -4.956 12.571 1.00 98.50 162 TRP A N 1
ATOM 1303 C CA . TRP A 1 162 ? -8.470 -5.297 12.111 1.00 98.50 162 TRP A CA 1
ATOM 1304 C C . TRP A 1 162 ? -9.092 -6.414 12.952 1.00 98.50 162 TRP A C 1
ATOM 1306 O O . TRP A 1 162 ? -10.199 -6.256 13.461 1.00 98.50 162 TRP A O 1
ATOM 1316 N N . HIS A 1 163 ? -8.357 -7.512 13.138 1.00 98.12 163 HIS A N 1
ATOM 1317 C CA . HIS A 1 163 ? -8.824 -8.656 13.912 1.00 98.12 163 HIS A CA 1
ATOM 1318 C C . HIS A 1 163 ? -9.049 -8.305 15.386 1.00 98.12 163 HIS A C 1
ATOM 1320 O O . HIS A 1 163 ? -10.050 -8.716 15.962 1.00 98.12 163 HIS A O 1
ATOM 1326 N N . LEU A 1 164 ? -8.174 -7.490 15.982 1.00 97.94 164 LEU A N 1
ATOM 1327 C CA . LEU A 1 164 ? -8.355 -7.012 17.351 1.00 97.94 164 LEU A CA 1
ATOM 1328 C C . LEU A 1 164 ? -9.667 -6.228 17.514 1.00 97.94 164 LEU A C 1
ATOM 1330 O O . LEU A 1 164 ? -10.398 -6.453 18.474 1.00 97.94 164 LEU A O 1
ATOM 1334 N N . ASN A 1 165 ? -9.992 -5.335 16.575 1.00 98.44 165 ASN A N 1
ATOM 1335 C CA . ASN A 1 165 ? -11.250 -4.585 16.628 1.00 98.44 165 ASN A CA 1
ATOM 1336 C C . ASN A 1 165 ? -12.467 -5.497 16.440 1.00 98.44 165 ASN A C 1
ATOM 1338 O O . ASN A 1 165 ? -13.451 -5.346 17.159 1.00 98.44 165 ASN A O 1
ATOM 1342 N N . GLN A 1 166 ? -12.381 -6.475 15.536 1.00 98.38 166 GLN A N 1
ATOM 1343 C CA . GLN A 1 166 ? -13.420 -7.491 15.381 1.00 98.38 166 GLN A CA 1
ATOM 1344 C C . GLN A 1 166 ? -13.666 -8.239 16.700 1.00 98.38 166 GLN A C 1
ATOM 1346 O O . GLN A 1 166 ? -14.795 -8.311 17.172 1.00 98.38 166 GLN A O 1
ATOM 1351 N N . GLN A 1 167 ? -12.603 -8.734 17.339 1.00 98.38 167 GLN A N 1
ATOM 1352 C CA . GLN A 1 167 ? -12.703 -9.454 18.609 1.00 98.38 167 GLN A CA 1
ATOM 1353 C C . GLN A 1 167 ? -13.293 -8.596 19.735 1.00 98.38 167 GLN A C 1
ATOM 1355 O O . GLN A 1 167 ? -14.040 -9.116 20.561 1.00 98.38 167 GLN A O 1
ATOM 1360 N N . LEU A 1 168 ? -12.938 -7.309 19.807 1.00 98.00 168 LEU A N 1
ATOM 1361 C CA . LEU A 1 168 ? -13.488 -6.379 20.798 1.00 98.00 168 LEU A CA 1
ATOM 1362 C C . LEU A 1 168 ? -14.985 -6.145 20.577 1.00 98.00 168 LEU A C 1
ATOM 1364 O O . LEU A 1 168 ? -15.751 -6.161 21.537 1.00 98.00 168 LEU A O 1
ATOM 1368 N N . HIS A 1 169 ? -15.400 -5.977 19.322 1.00 98.56 169 HIS A N 1
ATOM 1369 C CA . HIS A 1 169 ? -16.808 -5.849 18.963 1.00 98.56 169 HIS A CA 1
ATOM 1370 C C . HIS A 1 169 ? -17.601 -7.115 19.329 1.00 98.56 169 HIS A C 1
ATOM 1372 O O . HIS A 1 169 ? -18.638 -7.030 19.985 1.00 98.56 169 HIS A O 1
ATOM 1378 N N . ASP A 1 170 ? -17.080 -8.293 18.982 1.00 98.38 170 ASP A N 1
ATOM 1379 C CA . ASP A 1 170 ? -17.722 -9.575 19.288 1.00 98.38 170 ASP A CA 1
ATOM 1380 C C . ASP A 1 170 ? -17.837 -9.810 20.804 1.00 98.38 170 ASP A C 1
ATOM 1382 O O . ASP A 1 170 ? -18.878 -10.254 21.290 1.00 98.38 170 ASP A O 1
ATOM 1386 N N . GLN A 1 171 ? -16.808 -9.445 21.576 1.00 97.75 171 GLN A N 1
ATOM 1387 C CA . GLN A 1 171 ? -16.858 -9.472 23.042 1.00 97.75 171 GLN A CA 1
ATOM 1388 C C . GLN A 1 171 ? -17.901 -8.505 23.606 1.00 97.75 171 GLN A C 1
ATOM 1390 O O . GLN A 1 171 ? -18.637 -8.874 24.519 1.00 97.75 171 GLN A O 1
ATOM 1395 N N . ALA A 1 172 ? -17.997 -7.287 23.063 1.00 97.88 172 ALA A N 1
ATOM 1396 C CA . ALA A 1 172 ? -18.997 -6.317 23.497 1.00 97.88 172 ALA A CA 1
ATOM 1397 C C . ALA A 1 172 ? -20.424 -6.854 23.292 1.00 97.88 172 ALA A C 1
ATOM 1399 O O . ALA A 1 172 ? -21.248 -6.740 24.199 1.00 97.88 172 ALA A O 1
ATOM 1400 N N . MET A 1 173 ? -20.695 -7.510 22.156 1.00 98.25 173 MET A N 1
ATOM 1401 C CA . MET A 1 173 ? -21.980 -8.179 21.908 1.00 98.25 173 MET A CA 1
ATOM 1402 C C . MET A 1 173 ? -22.253 -9.291 22.927 1.00 98.25 173 MET A C 1
ATOM 1404 O O . MET A 1 173 ? -23.326 -9.325 23.523 1.00 98.25 173 MET A O 1
ATOM 1408 N N . GLN A 1 174 ? -21.270 -10.156 23.196 1.00 97.50 174 GLN A N 1
ATOM 1409 C CA . GLN A 1 174 ? -21.415 -11.233 24.184 1.00 97.50 174 GLN A CA 1
ATOM 1410 C C . GLN A 1 174 ? -21.690 -10.701 25.597 1.00 97.50 174 GLN A C 1
ATOM 1412 O O . GLN A 1 174 ? -22.530 -11.244 26.315 1.00 97.50 174 GLN A O 1
ATOM 1417 N N . PHE A 1 175 ? -21.000 -9.635 26.013 1.00 96.00 175 PHE A N 1
ATOM 1418 C CA . PHE A 1 175 ? -21.251 -8.994 27.303 1.00 96.00 175 PHE A CA 1
ATOM 1419 C C . PHE A 1 175 ? -22.640 -8.362 27.360 1.00 96.00 175 PHE A C 1
ATOM 1421 O O . PHE A 1 175 ? -23.334 -8.530 28.364 1.00 96.00 175 PHE A O 1
ATOM 1428 N N . ARG A 1 176 ? -23.077 -7.709 26.281 1.00 95.44 176 ARG A N 1
ATOM 1429 C CA . ARG A 1 176 ? -24.430 -7.163 26.165 1.00 95.44 176 ARG A CA 1
ATOM 1430 C C . ARG A 1 176 ? -25.495 -8.254 26.292 1.00 95.44 176 ARG A C 1
ATOM 1432 O O . ARG A 1 176 ? -26.399 -8.113 27.111 1.00 95.44 176 ARG A O 1
ATOM 1439 N N . ASP A 1 177 ? -25.352 -9.369 25.582 1.00 95.00 177 ASP A N 1
ATOM 1440 C CA . ASP A 1 177 ? -26.306 -10.486 25.647 1.00 95.00 177 ASP A CA 1
ATOM 1441 C C . ASP A 1 177 ? -26.330 -11.157 27.036 1.00 95.00 177 ASP A C 1
ATOM 1443 O O . ASP A 1 177 ? -27.357 -11.682 27.466 1.00 95.00 177 ASP A O 1
ATOM 1447 N N . ALA A 1 178 ? -25.222 -11.087 27.780 1.00 91.12 178 ALA A N 1
ATOM 1448 C CA . ALA A 1 178 ? -25.125 -11.544 29.167 1.00 91.12 178 ALA A CA 1
ATOM 1449 C C . ALA A 1 178 ? -25.591 -10.504 30.213 1.00 91.12 178 ALA A C 1
ATOM 1451 O O . ALA A 1 178 ? -25.503 -10.773 31.413 1.00 91.12 178 ALA A O 1
ATOM 1452 N N . GLY A 1 179 ? -26.032 -9.309 29.801 1.00 90.19 179 GLY A N 1
ATOM 1453 C CA . GLY A 1 179 ? -26.392 -8.208 30.705 1.00 90.19 179 GLY A CA 1
ATOM 1454 C C . GLY A 1 179 ? -25.207 -7.603 31.474 1.00 90.19 179 GLY A C 1
ATOM 1455 O O . GLY A 1 179 ? -25.396 -6.926 32.486 1.00 90.19 179 GLY A O 1
ATOM 1456 N N . ARG A 1 180 ? -23.976 -7.852 31.016 1.00 89.75 180 ARG A N 1
ATOM 1457 C CA . ARG A 1 180 ? -22.712 -7.349 31.576 1.00 89.75 180 ARG A CA 1
ATOM 1458 C C . ARG A 1 180 ? -22.363 -5.996 30.958 1.00 89.75 180 ARG A C 1
ATOM 1460 O O . ARG A 1 180 ? -21.433 -5.857 30.168 1.00 89.75 180 ARG A O 1
ATOM 1467 N N . TRP A 1 181 ? -23.188 -5.000 31.266 1.00 92.12 181 TRP A N 1
ATOM 1468 C CA . TRP A 1 181 ? -23.189 -3.709 30.574 1.00 92.12 181 TRP A CA 1
ATOM 1469 C C . TRP A 1 181 ? -21.892 -2.908 30.735 1.00 92.12 181 TRP A C 1
ATOM 1471 O O . TRP A 1 181 ? -21.458 -2.268 29.780 1.00 92.12 181 TRP A O 1
ATOM 1481 N N . TRP A 1 182 ? -21.245 -2.966 31.901 1.00 89.06 182 TRP A N 1
ATOM 1482 C CA . TRP A 1 182 ? -19.977 -2.267 32.131 1.00 89.06 182 TRP A CA 1
ATOM 1483 C C . TRP A 1 182 ? -18.824 -2.886 31.337 1.00 89.06 182 TRP A C 1
ATOM 1485 O O . TRP A 1 182 ? -18.039 -2.165 30.729 1.00 89.06 182 TRP A O 1
ATOM 1495 N N . GLU A 1 183 ? -18.761 -4.212 31.240 1.00 91.50 183 GLU A N 1
ATOM 1496 C CA . GLU A 1 183 ? -17.758 -4.890 30.417 1.00 91.50 183 GLU A CA 1
ATOM 1497 C C . GLU A 1 183 ? -18.011 -4.698 28.917 1.00 91.50 183 GLU A C 1
ATOM 1499 O O . GLU A 1 183 ? -17.061 -4.534 28.148 1.00 91.50 183 GLU A O 1
ATOM 1504 N N . ALA A 1 184 ? -19.281 -4.651 28.495 1.00 95.31 184 ALA A N 1
ATOM 1505 C CA . ALA A 1 184 ? -19.643 -4.273 27.130 1.00 95.31 184 ALA A CA 1
ATOM 1506 C C . ALA A 1 184 ? -19.167 -2.846 26.807 1.00 95.31 184 ALA A C 1
ATOM 1508 O O . ALA A 1 184 ? -18.592 -2.611 25.743 1.00 95.31 184 ALA A O 1
ATOM 1509 N N . PHE A 1 185 ? -19.345 -1.912 27.748 1.00 93.81 185 PHE A N 1
ATOM 1510 C CA . PHE A 1 185 ? -18.882 -0.529 27.629 1.00 93.81 185 PHE A CA 1
ATOM 1511 C C . PHE A 1 185 ? -17.353 -0.442 27.550 1.00 93.81 185 PHE A C 1
ATOM 1513 O O . PHE A 1 185 ? -16.806 0.306 26.741 1.00 93.81 185 PHE A O 1
ATOM 1520 N N . ASP A 1 186 ? -16.631 -1.235 28.333 1.00 92.94 186 ASP A N 1
ATOM 1521 C CA . ASP A 1 186 ? -15.171 -1.260 28.270 1.00 92.94 186 ASP A CA 1
ATOM 1522 C C . ASP A 1 186 ? -14.659 -1.820 26.939 1.00 92.94 186 ASP A C 1
ATOM 1524 O O . ASP A 1 186 ? -13.724 -1.273 26.350 1.00 92.94 186 ASP A O 1
ATOM 1528 N N . ALA A 1 187 ? -15.274 -2.891 26.433 1.00 95.00 187 ALA A N 1
ATOM 1529 C CA . ALA A 1 187 ? -14.898 -3.493 25.158 1.00 95.00 187 ALA A CA 1
ATOM 1530 C C . ALA A 1 187 ? -15.166 -2.549 23.971 1.00 95.00 187 ALA A C 1
ATOM 1532 O O . ALA A 1 187 ? -14.276 -2.356 23.139 1.00 95.00 187 ALA A O 1
ATOM 1533 N N . ILE A 1 188 ? -16.344 -1.913 23.921 1.00 95.81 188 ILE A N 1
ATOM 1534 C CA . ILE A 1 188 ? -16.728 -1.011 22.822 1.00 95.81 188 ILE A CA 1
ATOM 1535 C C . ILE A 1 188 ? -15.830 0.238 22.770 1.00 95.81 188 ILE A C 1
ATOM 1537 O O . ILE A 1 188 ? -15.413 0.655 21.691 1.00 95.81 188 ILE A O 1
ATOM 1541 N N . ASN A 1 189 ? -15.436 0.787 23.927 1.00 92.94 189 ASN A N 1
ATOM 1542 C CA . ASN A 1 189 ? -14.567 1.970 24.008 1.00 92.94 189 ASN A CA 1
ATOM 1543 C C . ASN A 1 189 ? -13.110 1.703 23.611 1.00 92.94 189 ASN A C 1
ATOM 1545 O O . ASN A 1 189 ? -12.349 2.641 23.370 1.00 92.94 189 ASN A O 1
ATOM 1549 N N . ARG A 1 190 ? -12.700 0.433 23.541 1.00 96.12 190 ARG A N 1
ATOM 1550 C CA . ARG A 1 190 ? -11.359 0.039 23.090 1.00 96.12 190 ARG A CA 1
ATOM 1551 C C . ARG A 1 190 ? -11.247 -0.071 21.570 1.00 96.12 190 ARG A C 1
ATOM 1553 O O . ARG A 1 190 ? -10.139 -0.280 21.078 1.00 96.12 190 ARG A O 1
ATOM 1560 N N . LEU A 1 191 ? -12.351 0.066 20.829 1.00 96.44 191 LEU A N 1
ATOM 1561 C CA . LEU A 1 191 ? -12.322 0.119 19.370 1.00 96.44 191 LEU A CA 1
ATOM 1562 C C . LEU A 1 191 ? -11.562 1.367 18.903 1.00 96.44 191 LEU A C 1
ATOM 1564 O O . LEU A 1 191 ? -11.960 2.501 19.169 1.00 96.44 191 LEU A O 1
ATOM 1568 N N . ASP A 1 192 ? -10.473 1.160 18.167 1.00 94.44 192 ASP A N 1
ATOM 1569 C CA . ASP A 1 192 ? -9.595 2.227 17.680 1.00 94.44 192 ASP A CA 1
ATOM 1570 C C . ASP A 1 192 ? -9.669 2.413 16.156 1.00 94.44 192 ASP A C 1
ATOM 1572 O O . ASP A 1 192 ? -9.167 3.405 15.618 1.00 94.44 192 ASP A O 1
ATOM 1576 N N . HIS A 1 193 ? -10.320 1.490 15.444 1.00 97.44 193 HIS A N 1
ATOM 1577 C CA . HIS A 1 193 ? -10.443 1.546 13.996 1.00 97.44 193 HIS A CA 1
ATOM 1578 C C . HIS A 1 193 ? -11.666 2.377 13.557 1.00 97.44 193 HIS A C 1
ATOM 1580 O O . HIS A 1 193 ? -12.781 2.072 13.987 1.00 97.44 193 HIS A O 1
ATOM 1586 N N . PRO A 1 194 ? -11.519 3.366 12.647 1.00 96.56 194 PRO A N 1
ATOM 1587 C CA . PRO A 1 194 ? -12.609 4.269 12.262 1.00 96.56 194 PRO A CA 1
ATOM 1588 C C . PRO A 1 194 ? -13.875 3.551 11.788 1.00 96.56 194 PRO A C 1
ATOM 1590 O O . PRO A 1 194 ? -14.952 3.798 12.322 1.00 96.56 194 PRO A O 1
ATOM 1593 N N . TRP A 1 195 ? -13.738 2.605 10.852 1.00 98.38 195 TRP A N 1
ATOM 1594 C CA . TRP A 1 195 ? -14.880 1.827 10.367 1.00 98.38 195 TRP A CA 1
ATOM 1595 C C . TRP A 1 195 ? -15.553 1.018 11.479 1.00 98.38 195 TRP A C 1
ATOM 1597 O O . TRP A 1 195 ? -16.775 0.981 11.532 1.00 98.38 195 TRP A O 1
ATOM 1607 N N . TRP A 1 196 ? -14.781 0.423 12.399 1.00 98.25 196 TRP A N 1
ATOM 1608 C CA . TRP A 1 196 ? -15.351 -0.379 13.485 1.00 98.25 196 TRP A CA 1
ATOM 1609 C C . TRP A 1 196 ? -16.103 0.494 14.480 1.00 98.25 196 TRP A C 1
ATOM 1611 O O . TRP A 1 196 ? -17.183 0.112 14.904 1.00 98.25 196 TRP A O 1
ATOM 1621 N N . ARG A 1 197 ? -15.598 1.694 14.789 1.00 97.06 197 ARG A N 1
ATOM 1622 C CA . ARG A 1 197 ? -16.319 2.664 15.626 1.00 97.06 197 ARG A CA 1
ATOM 1623 C C . ARG A 1 197 ? -17.647 3.082 14.999 1.00 97.06 197 ARG A C 1
ATOM 1625 O O . ARG A 1 197 ? -18.654 3.140 15.692 1.00 97.06 197 ARG A O 1
ATOM 1632 N N . THR A 1 198 ? -17.668 3.341 13.691 1.00 97.56 198 THR A N 1
ATOM 1633 C CA . THR A 1 198 ? -18.915 3.658 12.979 1.00 97.56 198 THR A CA 1
ATOM 1634 C C . THR A 1 198 ? -19.862 2.461 12.936 1.00 97.56 198 THR A C 1
ATOM 1636 O O . THR A 1 198 ? -21.050 2.614 13.198 1.00 97.56 198 THR A O 1
ATOM 1639 N N . HIS A 1 199 ? -19.348 1.269 12.634 1.00 97.12 199 HIS A N 1
ATOM 1640 C CA . HIS A 1 199 ? -20.138 0.042 12.549 1.00 97.12 199 HIS A CA 1
ATOM 1641 C C . HIS A 1 199 ? -20.762 -0.341 13.897 1.00 97.12 199 HIS A C 1
ATOM 1643 O O . HIS A 1 199 ? -21.924 -0.728 13.960 1.00 97.12 199 HIS A O 1
ATOM 1649 N N . ALA A 1 200 ? -20.007 -0.161 14.978 1.00 97.75 200 ALA A N 1
ATOM 1650 C CA . ALA A 1 200 ? -20.408 -0.476 16.339 1.00 97.75 200 ALA A CA 1
ATOM 1651 C C . ALA A 1 200 ? -21.335 0.575 16.971 1.00 97.75 200 ALA A C 1
ATOM 1653 O O . ALA A 1 200 ? -21.770 0.394 18.107 1.00 97.75 200 ALA A O 1
ATOM 1654 N N . LYS A 1 201 ? -21.648 1.671 16.264 1.00 97.50 201 LYS A N 1
ATOM 1655 C CA . LYS A 1 201 ? -22.388 2.804 16.827 1.00 97.50 201 LYS A CA 1
ATOM 1656 C C . LYS A 1 201 ? -23.748 2.424 17.442 1.00 97.50 201 LYS A C 1
ATOM 1658 O O . LYS A 1 201 ? -24.010 2.852 18.562 1.00 97.50 201 LYS A O 1
ATOM 1663 N N . PRO A 1 202 ? -24.585 1.579 16.806 1.00 97.88 202 PRO A N 1
ATOM 1664 C CA . PRO A 1 202 ? -25.850 1.163 17.414 1.00 97.88 202 PRO A CA 1
ATOM 1665 C C . PRO A 1 202 ? -25.664 0.404 18.736 1.00 97.88 202 PRO A C 1
ATOM 1667 O O . PRO A 1 202 ? -26.418 0.617 19.681 1.00 97.88 202 PRO A O 1
ATOM 1670 N N . LEU A 1 203 ? -24.642 -0.457 18.813 1.00 97.62 203 LEU A N 1
ATOM 1671 C CA . LEU A 1 203 ? -24.307 -1.199 20.029 1.00 97.62 203 LEU A CA 1
ATOM 1672 C C . LEU A 1 203 ? -23.756 -0.266 21.116 1.00 97.62 203 LEU A C 1
ATOM 1674 O O . LEU A 1 203 ? -24.113 -0.406 22.281 1.00 97.62 203 LEU A O 1
ATOM 1678 N N . GLU A 1 204 ? -22.915 0.699 20.740 1.00 96.94 204 GLU A N 1
ATOM 1679 C CA . GLU A 1 204 ? -22.413 1.734 21.648 1.00 96.94 204 GLU A CA 1
ATOM 1680 C C . GLU A 1 204 ? -23.572 2.512 22.290 1.00 96.94 204 GLU A C 1
ATOM 1682 O O . GLU A 1 204 ? -23.605 2.647 23.511 1.00 96.94 204 GLU A O 1
ATOM 1687 N N . ASP A 1 205 ? -24.547 2.968 21.499 1.00 97.56 205 ASP A N 1
ATOM 1688 C CA . ASP A 1 205 ? -25.691 3.742 21.998 1.00 97.56 205 ASP A CA 1
ATOM 1689 C C . ASP A 1 205 ? -26.564 2.930 22.973 1.00 97.56 205 ASP A C 1
ATOM 1691 O O . ASP A 1 205 ? -26.990 3.441 24.016 1.00 97.56 205 ASP A O 1
ATOM 1695 N N . GLU A 1 206 ? -26.788 1.646 22.674 1.00 97.31 206 GLU A N 1
ATOM 1696 C CA . GLU A 1 206 ? -27.497 0.707 23.552 1.00 97.31 206 GLU A CA 1
ATOM 1697 C C . GLU A 1 206 ? -26.762 0.532 24.892 1.00 97.31 206 GLU A C 1
ATOM 1699 O O . GLU A 1 206 ? -27.347 0.702 25.965 1.00 97.31 206 GLU A O 1
ATOM 1704 N N . VAL A 1 207 ? -25.459 0.248 24.836 1.00 95.50 207 VAL A N 1
ATOM 1705 C CA . VAL A 1 207 ? -24.613 0.024 26.015 1.00 95.50 207 VAL A CA 1
ATOM 1706 C C . VAL A 1 207 ? -24.489 1.289 26.872 1.00 95.50 207 VAL A C 1
ATOM 1708 O O . VAL A 1 207 ? -24.574 1.213 28.101 1.00 95.50 207 VAL A O 1
ATOM 1711 N N . VAL A 1 208 ? -24.340 2.465 26.258 1.00 94.00 208 VAL A N 1
ATOM 1712 C CA . VAL A 1 208 ? -24.322 3.759 26.961 1.00 94.00 208 VAL A CA 1
ATOM 1713 C C . VAL A 1 208 ? -25.651 4.006 27.674 1.00 94.00 208 VAL A C 1
ATOM 1715 O O . VAL A 1 208 ? -25.662 4.372 28.848 1.00 94.00 208 VAL A O 1
ATOM 1718 N N . THR A 1 209 ? -26.778 3.754 27.008 1.00 94.94 209 THR A N 1
ATOM 1719 C CA . THR A 1 209 ? -28.108 3.919 27.615 1.00 94.94 209 THR A CA 1
ATOM 1720 C C . THR A 1 209 ? -28.282 2.997 28.826 1.00 94.94 209 THR A C 1
ATOM 1722 O O . THR A 1 209 ? -28.722 3.434 29.893 1.00 94.94 209 THR A O 1
ATOM 1725 N N . ALA A 1 210 ? -27.891 1.727 28.697 1.00 92.38 210 ALA A N 1
ATOM 1726 C CA . ALA A 1 210 ? -27.994 0.753 29.780 1.00 92.38 210 ALA A CA 1
ATOM 1727 C C . ALA A 1 210 ? -27.087 1.101 30.974 1.00 92.38 210 ALA A C 1
ATOM 1729 O O . ALA A 1 210 ? -27.526 1.051 32.123 1.00 92.38 210 ALA A O 1
ATOM 1730 N N . THR A 1 211 ? -25.841 1.508 30.723 1.00 87.06 211 THR A N 1
ATOM 1731 C CA . THR A 1 211 ? -24.900 1.915 31.784 1.00 87.06 211 THR A CA 1
ATOM 1732 C C . THR A 1 211 ? -25.319 3.209 32.487 1.00 87.06 211 THR A C 1
ATOM 1734 O O . THR A 1 211 ? -25.154 3.324 33.704 1.00 87.06 211 THR A O 1
ATOM 1737 N N . GLN A 1 212 ? -25.941 4.157 31.779 1.00 87.69 212 GLN A N 1
ATOM 1738 C CA . GLN A 1 212 ? -26.544 5.347 32.394 1.00 87.69 212 GLN A CA 1
ATOM 1739 C C . GLN A 1 212 ? -27.720 4.988 33.309 1.00 87.69 212 GLN A C 1
ATOM 1741 O O . GLN A 1 212 ? -27.806 5.502 34.425 1.00 87.69 212 GLN A O 1
ATOM 1746 N N . ALA A 1 213 ? -28.592 4.072 32.880 1.00 87.69 213 ALA A N 1
ATOM 1747 C CA . ALA A 1 213 ? -29.695 3.588 33.707 1.00 87.69 213 ALA A CA 1
ATOM 1748 C C . ALA A 1 213 ? -29.192 2.871 34.973 1.00 87.69 213 ALA A C 1
ATOM 1750 O O . ALA A 1 213 ? -29.705 3.120 36.063 1.00 87.69 213 ALA A O 1
ATOM 1751 N N . LEU A 1 214 ? -28.152 2.038 34.849 1.00 81.56 214 LEU A N 1
ATOM 1752 C CA . LEU A 1 214 ? -27.480 1.395 35.984 1.00 81.56 214 LEU A CA 1
ATOM 1753 C C . LEU A 1 214 ? -26.867 2.417 36.948 1.00 81.56 214 LEU A C 1
ATOM 1755 O O . LEU A 1 214 ? -27.080 2.326 38.156 1.00 81.56 214 LEU A O 1
ATOM 1759 N N . SER A 1 215 ? -26.176 3.426 36.419 1.00 74.31 215 SER A N 1
ATOM 1760 C CA . SER A 1 215 ? -25.582 4.496 37.230 1.00 74.31 215 SER A CA 1
ATOM 1761 C C . SER A 1 215 ? -26.647 5.277 38.002 1.00 74.31 215 SER A C 1
ATOM 1763 O O . SER A 1 215 ? -26.472 5.546 39.187 1.00 74.31 215 SER A O 1
ATOM 1765 N N . GLY A 1 216 ? -27.789 5.578 37.370 1.00 71.56 216 GLY A N 1
ATOM 1766 C CA . GLY A 1 216 ? -28.935 6.216 38.028 1.00 71.56 216 GLY A CA 1
ATOM 1767 C C . GLY A 1 216 ? -29.579 5.362 39.128 1.00 71.56 216 GLY A C 1
ATOM 1768 O O . GLY A 1 216 ? -30.248 5.894 40.007 1.00 71.56 216 GLY A O 1
ATOM 1769 N N . GLN A 1 217 ? -29.345 4.047 39.116 1.00 74.81 217 GLN A N 1
ATOM 1770 C CA . GLN A 1 217 ? -29.744 3.108 40.171 1.00 74.81 217 GLN A CA 1
ATOM 1771 C C . GLN A 1 217 ? -28.646 2.896 41.231 1.00 74.81 217 GLN A C 1
ATOM 1773 O O . GLN A 1 217 ? -28.793 2.035 42.098 1.00 74.81 217 GLN A O 1
ATOM 1778 N N . GLY A 1 218 ? -27.538 3.642 41.160 1.00 66.62 218 GLY A N 1
ATOM 1779 C CA . GLY A 1 218 ? -26.389 3.496 42.056 1.00 66.62 218 GLY A CA 1
ATOM 1780 C C . GLY A 1 218 ? -25.498 2.287 41.752 1.00 66.62 218 GLY A C 1
ATOM 1781 O O . GLY A 1 218 ? -24.694 1.894 42.594 1.00 66.62 218 GLY A O 1
ATOM 1782 N N . VAL A 1 219 ? -25.627 1.671 40.572 1.00 64.50 219 VAL A N 1
ATOM 1783 C CA . VAL A 1 219 ? -24.758 0.571 40.129 1.00 64.50 219 VAL A CA 1
ATOM 1784 C C . VAL A 1 219 ? -23.564 1.163 39.383 1.00 64.50 219 VAL A C 1
ATOM 1786 O O . VAL A 1 219 ? -23.655 1.459 38.194 1.00 64.50 219 VAL A O 1
ATOM 1789 N N . GLY A 1 220 ? -22.454 1.356 40.097 1.00 62.16 220 GLY A N 1
ATOM 1790 C CA . GLY A 1 220 ? -21.200 1.868 39.539 1.00 62.16 220 GLY A CA 1
ATOM 1791 C C . GLY A 1 220 ? -20.445 0.855 38.670 1.00 62.16 220 GLY A C 1
ATOM 1792 O O . GLY A 1 220 ? -20.773 -0.331 38.647 1.00 62.16 220 GLY A O 1
ATOM 1793 N N . ARG A 1 221 ? -19.417 1.342 37.964 1.00 62.94 221 ARG A N 1
ATOM 1794 C CA . ARG A 1 221 ? -18.554 0.562 37.056 1.00 62.94 221 ARG A CA 1
ATOM 1795 C C . ARG A 1 221 ? -17.770 -0.546 37.761 1.00 62.94 221 ARG A C 1
ATOM 1797 O O . ARG A 1 221 ? -17.563 -1.600 37.169 1.00 62.94 221 ARG A O 1
ATOM 1804 N N . ASP A 1 222 ? -17.399 -0.312 39.014 1.00 58.03 222 ASP A N 1
ATOM 1805 C CA . ASP A 1 222 ? -16.604 -1.246 39.817 1.00 58.03 222 ASP A CA 1
ATOM 1806 C C . ASP A 1 222 ? -17.448 -2.410 40.372 1.00 58.03 222 ASP A C 1
ATOM 1808 O O . ASP A 1 222 ? -16.896 -3.452 40.724 1.00 58.03 222 ASP A O 1
ATOM 1812 N N . ALA A 1 223 ? -18.789 -2.301 40.308 1.00 51.62 223 ALA A N 1
ATOM 1813 C CA . ALA A 1 223 ? -19.742 -3.331 40.721 1.00 51.62 223 ALA A CA 1
ATOM 1814 C C . ALA A 1 223 ? -19.747 -4.520 39.738 1.00 51.62 223 ALA A C 1
ATOM 1816 O O . ALA A 1 223 ? -20.716 -4.785 39.014 1.00 51.62 223 ALA A O 1
ATOM 1817 N N . HIS A 1 224 ? -18.640 -5.252 39.694 1.00 49.25 224 HIS A N 1
ATOM 1818 C CA . HIS A 1 224 ? -18.362 -6.359 38.793 1.00 49.25 224 HIS A CA 1
ATOM 1819 C C . HIS A 1 224 ? -19.194 -7.590 39.122 1.00 49.25 224 HIS A C 1
ATOM 1821 O O . HIS A 1 224 ? -18.631 -8.548 39.632 1.00 49.25 224 HIS A O 1
ATOM 1827 N N . ASN A 1 225 ? -20.500 -7.582 38.819 1.00 46.19 225 ASN A N 1
ATOM 1828 C CA . ASN A 1 225 ? -21.420 -8.736 38.659 1.00 46.19 225 ASN A CA 1
ATOM 1829 C C . ASN A 1 225 ? -22.863 -8.437 39.101 1.00 46.19 225 ASN A C 1
ATOM 1831 O O . ASN A 1 225 ? -23.692 -9.348 39.106 1.00 46.19 225 ASN A O 1
ATOM 1835 N N . GLY A 1 226 ? -23.190 -7.218 39.542 1.00 49.97 226 GLY A N 1
ATOM 1836 C CA . GLY A 1 226 ? -24.517 -6.921 40.096 1.00 49.97 226 GLY A CA 1
ATOM 1837 C C . GLY A 1 226 ? -24.908 -7.774 41.319 1.00 49.97 226 GLY A C 1
ATOM 1838 O O . GLY A 1 226 ? -26.054 -7.670 41.765 1.00 49.97 226 GLY A O 1
ATOM 1839 N N . ARG A 1 227 ? -23.986 -8.593 41.861 1.00 49.66 227 ARG A N 1
ATOM 1840 C CA . ARG A 1 227 ? -24.120 -9.367 43.108 1.00 49.66 227 ARG A CA 1
ATOM 1841 C C . ARG A 1 227 ? -23.573 -8.591 44.304 1.00 49.66 227 ARG A C 1
ATOM 1843 O O . ARG A 1 227 ? -24.005 -8.831 45.429 1.00 49.66 227 ARG A O 1
ATOM 1850 N N . VAL A 1 228 ? -22.675 -7.644 44.050 1.00 55.66 228 VAL A N 1
ATOM 1851 C CA . VAL A 1 228 ? -22.160 -6.685 45.027 1.00 55.66 228 VAL A CA 1
ATOM 1852 C C . VAL A 1 228 ? -23.092 -5.472 45.025 1.00 55.66 228 VAL A C 1
ATOM 1854 O O . VAL A 1 228 ? -23.031 -4.619 44.146 1.00 55.66 228 VAL A O 1
ATOM 1857 N N . ARG A 1 229 ? -24.061 -5.447 45.948 1.00 62.88 229 ARG A N 1
ATOM 1858 C CA . ARG A 1 229 ? -24.987 -4.318 46.116 1.00 62.88 229 ARG A CA 1
ATOM 1859 C C . ARG A 1 229 ? -25.136 -3.975 47.583 1.00 62.88 229 ARG A C 1
ATOM 1861 O O . ARG A 1 229 ? -25.308 -4.866 48.420 1.00 62.88 229 ARG A O 1
ATOM 1868 N N . HIS A 1 230 ? -25.185 -2.679 47.859 1.00 70.00 230 HIS A N 1
ATOM 1869 C CA . HIS A 1 230 ? -25.859 -2.208 49.053 1.00 70.00 230 HIS A CA 1
ATOM 1870 C C . HIS A 1 230 ? -27.344 -2.536 48.924 1.00 70.00 230 HIS A C 1
ATOM 1872 O O . HIS A 1 230 ? -27.949 -2.282 47.885 1.00 70.00 230 HIS A O 1
ATOM 1878 N N . ASN A 1 231 ? -27.941 -3.104 49.964 1.00 80.81 231 ASN A N 1
ATOM 1879 C CA . ASN A 1 231 ? -29.402 -3.189 50.069 1.00 80.81 231 ASN A CA 1
ATOM 1880 C C . ASN A 1 231 ? -29.948 -2.208 51.127 1.00 80.81 231 ASN A C 1
ATOM 1882 O O . ASN A 1 231 ? -31.126 -2.262 51.477 1.00 80.81 231 ASN A O 1
ATOM 1886 N N . VAL A 1 232 ? -29.085 -1.316 51.626 1.00 81.38 232 VAL A N 1
ATOM 1887 C CA . VAL A 1 232 ? -29.456 -0.111 52.372 1.00 81.38 232 VAL A CA 1
ATOM 1888 C C . VAL A 1 232 ? -29.635 1.064 51.400 1.00 81.38 232 VAL A C 1
ATOM 1890 O O . VAL A 1 232 ? -28.958 1.087 50.369 1.00 81.38 232 VAL A O 1
ATOM 1893 N N . PRO A 1 233 ? -30.506 2.048 51.694 1.00 84.94 233 PRO A N 1
ATOM 1894 C CA . PRO A 1 233 ? -30.626 3.247 50.866 1.00 84.94 233 PRO A CA 1
ATOM 1895 C C . PRO A 1 233 ? -29.290 4.005 50.792 1.00 84.94 233 PRO A C 1
ATOM 1897 O O . PRO A 1 233 ? -28.739 4.393 51.822 1.00 84.94 233 PRO A O 1
ATOM 1900 N N . LEU A 1 234 ? -28.763 4.209 49.579 1.00 79.25 234 LEU A N 1
ATOM 1901 C CA . LEU A 1 234 ? -27.443 4.822 49.364 1.00 79.25 234 LEU A CA 1
ATOM 1902 C C . LEU A 1 234 ? -27.380 6.276 49.844 1.00 79.25 234 LEU A C 1
ATOM 1904 O O . LEU A 1 234 ? -26.396 6.666 50.460 1.00 79.25 234 LEU A O 1
ATOM 1908 N N . GLU A 1 235 ? -28.440 7.061 49.637 1.00 83.75 235 GLU A N 1
ATOM 1909 C CA . GLU A 1 235 ? -28.490 8.454 50.106 1.00 83.75 235 GLU A CA 1
ATOM 1910 C C . GLU A 1 235 ? -28.381 8.556 51.632 1.00 83.75 235 GLU A C 1
ATOM 1912 O O . GLU A 1 235 ? -27.701 9.439 52.163 1.00 83.75 235 GLU A O 1
ATOM 1917 N N . ASP A 1 236 ? -29.022 7.626 52.343 1.00 86.44 236 ASP A N 1
ATOM 1918 C CA . ASP A 1 236 ? -28.918 7.544 53.794 1.00 86.44 236 ASP A CA 1
ATOM 1919 C C . ASP A 1 236 ? -27.504 7.117 54.199 1.00 86.44 236 ASP A C 1
ATOM 1921 O O . ASP A 1 236 ? -26.922 7.719 55.102 1.00 86.44 236 ASP A O 1
ATOM 1925 N N . LEU A 1 237 ? -26.916 6.135 53.510 1.00 88.88 237 LEU A N 1
ATOM 1926 C CA . LEU A 1 237 ? -25.551 5.683 53.781 1.00 88.88 237 LEU A CA 1
ATOM 1927 C C . LEU A 1 237 ? -24.544 6.824 53.611 1.00 88.88 237 LEU A C 1
ATOM 1929 O O . LEU A 1 237 ? -23.807 7.122 54.548 1.00 88.88 237 LEU A O 1
ATOM 1933 N N . ASP A 1 238 ? -24.590 7.541 52.493 1.00 89.25 238 ASP A N 1
ATOM 1934 C CA . ASP A 1 238 ? -23.723 8.689 52.216 1.00 89.25 238 ASP A CA 1
ATOM 1935 C C . ASP A 1 238 ? -23.903 9.831 53.217 1.00 89.25 238 ASP A C 1
ATOM 1937 O O . ASP A 1 238 ? -22.947 10.540 53.552 1.00 89.25 238 ASP A O 1
ATOM 1941 N N . ARG A 1 239 ? -25.133 10.062 53.692 1.00 92.06 239 ARG A N 1
ATOM 1942 C CA . ARG A 1 239 ? -25.400 11.070 54.726 1.00 92.06 239 ARG A CA 1
ATOM 1943 C C . ARG A 1 239 ? -24.722 10.688 56.041 1.00 92.06 239 ARG A C 1
ATOM 1945 O O . ARG A 1 239 ? -24.091 11.543 56.662 1.00 92.06 239 ARG A O 1
ATOM 1952 N N . HIS A 1 240 ? -24.823 9.424 56.449 1.00 93.56 240 HIS A N 1
ATOM 1953 C CA . HIS A 1 240 ? -24.184 8.927 57.667 1.00 93.56 240 HIS A CA 1
ATOM 1954 C C . HIS A 1 240 ? -22.652 8.889 57.544 1.00 93.56 240 HIS A C 1
ATOM 1956 O O . HIS A 1 240 ? -21.963 9.302 58.474 1.00 93.56 240 HIS A O 1
ATOM 1962 N N . VAL A 1 241 ? -22.100 8.496 56.390 1.00 93.19 241 VAL A N 1
ATOM 1963 C CA . VAL A 1 241 ? -20.646 8.532 56.144 1.00 93.19 241 VAL A CA 1
ATOM 1964 C C . VAL A 1 241 ? -20.110 9.954 56.286 1.00 93.19 241 VAL A C 1
ATOM 1966 O O . VAL A 1 241 ? -19.180 10.191 57.057 1.00 93.19 241 VAL A O 1
ATOM 1969 N N . ARG A 1 242 ? -20.737 10.928 55.613 1.00 91.75 242 ARG A N 1
ATOM 1970 C CA . ARG A 1 242 ? -20.337 12.343 55.701 1.00 91.75 242 ARG A CA 1
ATOM 1971 C C . ARG A 1 242 ? -20.394 12.874 57.130 1.00 91.75 242 ARG A C 1
ATOM 1973 O O . ARG A 1 242 ? -19.489 13.590 57.549 1.00 91.75 242 ARG A O 1
ATOM 1980 N N . LEU A 1 243 ? -21.413 12.489 57.897 1.00 93.81 243 LEU A N 1
ATOM 1981 C CA . LEU A 1 243 ? -21.538 12.851 59.308 1.00 93.81 243 LEU A CA 1
ATOM 1982 C C . LEU A 1 243 ? -20.331 12.361 60.130 1.00 93.81 243 LEU A C 1
ATOM 1984 O O . LEU A 1 243 ? -19.776 13.128 60.915 1.00 93.81 243 LEU A O 1
ATOM 1988 N N . HIS A 1 244 ? -19.891 11.116 59.939 1.00 94.00 244 HIS A N 1
ATOM 1989 C CA . HIS A 1 244 ? -18.735 10.561 60.657 1.00 94.00 244 HIS A CA 1
ATOM 1990 C C . HIS A 1 244 ? -17.405 11.163 60.198 1.00 94.00 244 HIS A C 1
ATOM 1992 O O . HIS A 1 244 ? -16.573 11.493 61.043 1.00 94.00 244 HIS A O 1
ATOM 1998 N N . LEU A 1 245 ? -17.243 11.427 58.899 1.00 91.88 245 LEU A N 1
ATOM 1999 C CA . LEU A 1 245 ? -16.082 12.153 58.370 1.00 91.88 245 LEU A CA 1
ATOM 2000 C C . LEU A 1 245 ? -15.956 13.550 58.994 1.00 91.88 245 LEU A C 1
ATOM 2002 O O . LEU A 1 245 ? -14.886 13.933 59.460 1.00 91.88 245 LEU A O 1
ATOM 2006 N N . THR A 1 246 ? -17.063 14.299 59.099 1.00 93.88 246 THR A N 1
ATOM 2007 C CA . THR A 1 246 ? -17.050 15.626 59.753 1.00 93.88 246 THR A CA 1
ATOM 2008 C C . THR A 1 246 ? -16.730 15.570 61.248 1.00 93.88 246 THR A C 1
ATOM 2010 O O . THR A 1 246 ? -16.325 16.574 61.828 1.00 93.88 246 THR A O 1
ATOM 2013 N N . ARG A 1 247 ? -16.882 14.399 61.876 1.00 92.56 247 ARG A N 1
ATOM 2014 C CA . ARG A 1 247 ? -16.533 14.143 63.280 1.00 92.56 247 ARG A CA 1
ATOM 2015 C C . ARG A 1 247 ? -15.111 13.606 63.458 1.00 92.56 247 ARG A C 1
ATOM 2017 O O . ARG A 1 247 ? -14.731 13.294 64.582 1.00 92.56 247 ARG A O 1
ATOM 2024 N N . GLY A 1 248 ? -14.330 13.532 62.380 1.00 92.19 248 GLY A N 1
ATOM 2025 C CA . GLY A 1 248 ? -12.921 13.149 62.412 1.00 92.19 248 GLY A CA 1
ATOM 2026 C C . GLY A 1 248 ? -12.655 11.646 62.318 1.00 92.19 248 GLY A C 1
ATOM 2027 O O . GLY A 1 248 ? -11.529 11.237 62.583 1.00 92.19 248 GLY A O 1
ATOM 2028 N N . ALA A 1 249 ? -13.650 10.828 61.958 1.00 91.81 249 ALA A N 1
ATOM 2029 C CA . ALA A 1 249 ? -13.400 9.432 61.601 1.00 91.81 249 ALA A CA 1
ATOM 2030 C C . ALA A 1 249 ? -12.667 9.348 60.252 1.00 91.81 249 ALA A C 1
ATOM 2032 O O . ALA A 1 249 ? -12.904 10.174 59.367 1.00 91.81 249 ALA A O 1
ATOM 2033 N N . ASP A 1 250 ? -11.811 8.338 60.076 1.00 94.38 250 ASP A N 1
ATOM 2034 C CA . ASP A 1 250 ? -11.279 8.012 58.750 1.00 94.38 250 ASP A CA 1
ATOM 2035 C C . ASP A 1 250 ? -12.368 7.418 57.842 1.00 94.38 250 ASP A C 1
ATOM 2037 O O . ASP A 1 250 ? -13.423 6.985 58.312 1.00 94.38 250 ASP A O 1
ATOM 2041 N N . GLU A 1 251 ? -12.121 7.409 56.531 1.00 85.19 251 GLU A N 1
ATOM 2042 C CA . GLU A 1 251 ? -13.095 6.980 55.517 1.00 85.19 251 GLU A CA 1
ATOM 2043 C C . GLU A 1 251 ? -13.644 5.572 55.774 1.00 85.19 251 GLU A C 1
ATOM 2045 O O . GLU A 1 251 ? -14.850 5.343 55.648 1.00 85.19 251 GLU A O 1
ATOM 2050 N N . TRP A 1 252 ? -12.790 4.644 56.208 1.00 90.12 252 TRP A N 1
ATOM 2051 C CA . TRP A 1 252 ? -13.190 3.266 56.458 1.00 90.12 252 TRP A CA 1
ATOM 2052 C C . TRP A 1 252 ? -14.006 3.129 57.745 1.00 90.12 252 TRP A C 1
ATOM 2054 O O . TRP A 1 252 ? -15.051 2.471 57.760 1.00 90.12 252 TRP A O 1
ATOM 2064 N N . GLN A 1 253 ? -13.585 3.790 58.824 1.00 92.31 253 GLN A N 1
ATOM 2065 C CA . GLN A 1 253 ? -14.348 3.829 60.072 1.00 92.31 253 GLN A CA 1
ATOM 2066 C C . GLN A 1 253 ? -15.706 4.511 59.887 1.00 92.31 253 GLN A C 1
ATOM 2068 O O . GLN A 1 253 ? -16.722 3.986 60.348 1.00 92.31 253 GLN A O 1
ATOM 2073 N N . ALA A 1 254 ? -15.751 5.641 59.179 1.00 94.00 254 ALA A N 1
ATOM 2074 C CA . ALA A 1 254 ? -16.983 6.357 58.869 1.00 94.00 254 ALA A CA 1
ATOM 2075 C C . ALA A 1 254 ? -17.980 5.465 58.118 1.00 94.00 254 ALA A C 1
ATOM 2077 O O . ALA A 1 254 ? -19.163 5.423 58.462 1.00 94.00 254 ALA A O 1
ATOM 2078 N N . TYR A 1 255 ? -17.486 4.699 57.146 1.00 90.88 255 TYR A N 1
ATOM 2079 C CA . TYR A 1 255 ? -18.264 3.736 56.378 1.00 90.88 255 TYR A CA 1
ATOM 2080 C C . TYR A 1 255 ? -18.786 2.557 57.216 1.00 90.88 255 TYR A C 1
ATOM 2082 O O . TYR A 1 255 ? -19.979 2.238 57.165 1.00 90.88 255 TYR A O 1
ATOM 2090 N N . LEU A 1 256 ? -17.941 1.965 58.067 1.00 91.94 256 LEU A N 1
ATOM 2091 C CA . LEU A 1 256 ? -18.332 0.918 59.020 1.00 91.94 256 LEU A CA 1
ATOM 2092 C C . LEU A 1 256 ? -19.430 1.383 59.985 1.00 91.94 256 LEU A C 1
ATOM 2094 O O . LEU A 1 256 ? -20.409 0.663 60.210 1.00 91.94 256 LEU A O 1
ATOM 2098 N N . HIS A 1 257 ? -19.270 2.576 60.561 1.00 94.50 257 HIS A N 1
ATOM 2099 C CA . HIS A 1 257 ? -20.238 3.151 61.491 1.00 94.50 257 HIS A CA 1
ATOM 2100 C C . HIS A 1 257 ? -21.562 3.468 60.798 1.00 94.50 257 HIS A C 1
ATOM 2102 O O . HIS A 1 257 ? -22.612 3.055 61.290 1.00 94.50 257 HIS A O 1
ATOM 2108 N N . ALA A 1 258 ? -21.512 4.108 59.629 1.00 93.88 258 ALA A N 1
ATOM 2109 C CA . ALA A 1 258 ? -22.694 4.426 58.838 1.00 93.88 258 ALA A CA 1
ATOM 2110 C C . ALA A 1 258 ? -23.492 3.170 58.457 1.00 93.88 258 ALA A C 1
ATOM 2112 O O . ALA A 1 258 ? -24.713 3.135 58.619 1.00 93.88 258 ALA A O 1
ATOM 2113 N N . CYS A 1 259 ? -22.810 2.107 58.021 1.00 93.44 259 CYS A N 1
ATOM 2114 C CA . CYS A 1 259 ? -23.471 0.852 57.684 1.00 93.44 259 CYS A CA 1
ATOM 2115 C C . CYS A 1 259 ? -24.197 0.233 58.887 1.00 93.44 259 CYS A C 1
ATOM 2117 O O . CYS A 1 259 ? -25.360 -0.168 58.785 1.00 93.44 259 CYS A O 1
ATOM 2119 N N . ARG A 1 260 ? -23.532 0.211 60.048 1.00 93.38 260 ARG A N 1
ATOM 2120 C CA . ARG A 1 260 ? -24.086 -0.343 61.289 1.00 93.38 260 ARG A CA 1
ATOM 2121 C C . ARG A 1 260 ? -25.269 0.468 61.815 1.00 93.38 260 ARG A C 1
ATO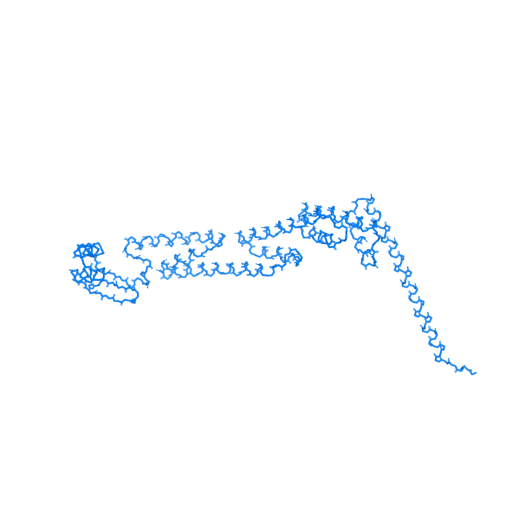M 2123 O O . ARG A 1 260 ? -26.245 -0.116 62.273 1.00 93.38 260 ARG A O 1
ATOM 2130 N N . GLU A 1 261 ? -25.201 1.795 61.742 1.00 93.94 261 GLU A N 1
ATOM 2131 C CA . GLU A 1 261 ? -26.294 2.694 62.144 1.00 93.94 261 GLU A CA 1
ATOM 2132 C C . GLU A 1 261 ? -27.534 2.516 61.270 1.00 93.94 261 GLU A C 1
ATOM 2134 O O . GLU A 1 261 ? -28.661 2.603 61.754 1.00 93.94 261 GLU A O 1
ATOM 2139 N N . LEU A 1 262 ? -27.331 2.181 59.997 1.00 93.19 262 LEU A N 1
ATOM 2140 C CA . LEU A 1 262 ? -28.404 1.781 59.101 1.00 93.19 262 LEU A CA 1
ATOM 2141 C C . LEU A 1 262 ? -28.841 0.330 59.307 1.00 93.19 262 LEU A C 1
ATOM 2143 O O . LEU A 1 262 ? -29.621 -0.155 58.500 1.00 93.19 262 LEU A O 1
ATOM 2147 N N . GLY A 1 263 ? -28.386 -0.372 60.345 1.00 91.31 263 GLY A N 1
ATOM 2148 C CA . GLY A 1 263 ? -28.768 -1.755 60.641 1.00 91.31 263 GLY A CA 1
ATOM 2149 C C . GLY A 1 263 ? -28.176 -2.793 59.688 1.00 91.31 263 GLY A C 1
ATOM 2150 O O . GLY A 1 263 ? -28.653 -3.923 59.666 1.00 91.31 263 GLY A O 1
ATOM 2151 N N . GLY A 1 264 ? -27.184 -2.416 58.880 1.00 90.81 264 GLY A N 1
ATOM 2152 C CA . GLY A 1 264 ? -26.478 -3.321 57.984 1.00 90.81 264 GLY A CA 1
ATOM 2153 C C . GLY A 1 264 ? -25.171 -3.858 58.572 1.00 90.81 264 GLY A C 1
ATOM 2154 O O . GLY A 1 264 ? -24.650 -3.379 59.581 1.00 90.81 264 GLY A O 1
ATOM 2155 N N . VAL A 1 265 ? -24.617 -4.851 57.889 1.00 90.75 265 VAL A N 1
ATOM 2156 C CA . VAL A 1 265 ? -23.281 -5.410 58.080 1.00 90.75 265 VAL A CA 1
ATOM 2157 C C . VAL A 1 265 ? -22.467 -5.217 56.806 1.00 90.75 265 VAL A C 1
ATOM 2159 O O . VAL A 1 265 ? -23.004 -5.271 55.698 1.00 90.75 265 VAL A O 1
ATOM 2162 N N . ILE A 1 266 ? -21.165 -4.984 56.951 1.00 88.69 266 ILE A N 1
ATOM 2163 C CA . ILE A 1 266 ? -20.274 -4.938 55.793 1.00 88.69 266 ILE A CA 1
ATOM 2164 C C . ILE A 1 266 ? -20.007 -6.360 55.314 1.00 88.69 266 ILE A C 1
ATOM 2166 O O . ILE A 1 266 ? -19.658 -7.236 56.105 1.00 88.69 266 ILE A O 1
ATOM 2170 N N . VAL A 1 267 ? -20.156 -6.565 54.010 1.00 84.56 267 VAL A N 1
ATOM 2171 C CA . VAL A 1 267 ? -19.758 -7.787 53.321 1.00 84.56 267 VAL A CA 1
ATOM 2172 C C . VAL A 1 267 ? -18.643 -7.439 52.347 1.00 84.56 267 VAL A C 1
AT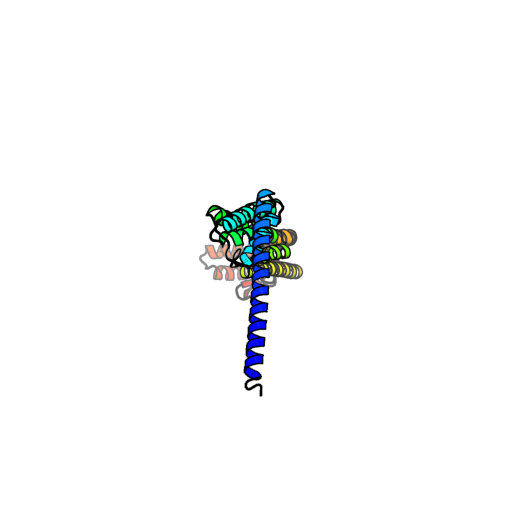OM 2174 O O . VAL A 1 267 ? -18.822 -6.583 51.478 1.00 84.56 267 VAL A O 1
ATOM 2177 N N . ASP A 1 268 ? -17.507 -8.103 52.523 1.00 78.75 268 ASP A N 1
ATOM 2178 C CA . ASP A 1 268 ? -16.314 -7.952 51.696 1.00 78.75 268 ASP A CA 1
ATOM 2179 C C . ASP A 1 268 ? -16.388 -8.899 50.486 1.00 78.75 268 ASP A C 1
ATOM 2181 O O . ASP A 1 268 ? -16.660 -10.095 50.632 1.00 78.75 268 ASP A O 1
ATOM 2185 N N . TYR A 1 269 ? -16.175 -8.351 49.292 1.00 66.06 269 TYR A N 1
ATOM 2186 C CA . TYR A 1 269 ? -16.132 -9.071 48.020 1.00 66.06 269 TYR A CA 1
ATOM 2187 C C . TYR A 1 269 ? -14.757 -8.951 47.332 1.00 66.06 269 TYR A C 1
ATOM 2189 O O . TYR A 1 269 ? -14.650 -9.177 46.126 1.00 66.06 269 TYR A O 1
ATOM 2197 N N . GLY A 1 270 ? -13.693 -8.645 48.083 1.00 64.06 270 GLY A N 1
ATOM 2198 C CA . GLY A 1 270 ? -12.315 -8.558 47.601 1.00 64.06 270 GLY A CA 1
ATOM 2199 C C . GLY A 1 270 ? -11.845 -7.103 47.514 1.00 64.06 270 GLY A C 1
ATOM 2200 O O . GLY A 1 270 ? -11.497 -6.527 48.538 1.00 64.06 270 GLY A O 1
ATOM 2201 N N . PRO A 1 271 ? -11.784 -6.483 46.320 1.00 56.16 271 PRO A N 1
ATOM 2202 C CA . PRO A 1 271 ? -11.459 -5.060 46.210 1.00 56.16 271 PRO A CA 1
ATOM 2203 C C . PRO A 1 271 ? -12.615 -4.138 46.643 1.00 56.16 271 PRO A C 1
ATOM 2205 O O . PRO A 1 271 ? -12.395 -2.944 46.816 1.00 56.16 271 PRO A O 1
ATOM 2208 N N . GLU A 1 272 ? -13.830 -4.671 46.822 1.00 60.12 272 GLU A N 1
ATOM 2209 C CA . GLU A 1 272 ? -15.030 -3.907 47.176 1.00 60.12 272 GLU A CA 1
ATOM 2210 C C . GLU A 1 272 ? -15.670 -4.403 48.479 1.00 60.12 272 GLU A C 1
ATOM 2212 O O . GLU A 1 272 ? -15.728 -5.601 48.747 1.00 60.12 272 GLU A O 1
ATOM 2217 N N . SER A 1 273 ? -16.239 -3.480 49.256 1.00 79.38 273 SER A N 1
ATOM 2218 C CA . SER A 1 273 ? -17.019 -3.767 50.465 1.00 79.38 273 SER A CA 1
ATOM 2219 C C . SER A 1 273 ? -18.374 -3.068 50.393 1.00 79.38 273 SER A C 1
ATOM 2221 O O . SER A 1 273 ? -18.420 -1.855 50.209 1.00 79.38 273 SER A O 1
ATOM 2223 N N . VAL A 1 274 ? -19.479 -3.793 50.596 1.00 85.38 274 VAL A N 1
ATOM 2224 C CA . VAL A 1 274 ? -20.847 -3.226 50.567 1.00 85.38 274 VAL A CA 1
ATOM 2225 C C . VAL A 1 274 ? -21.576 -3.382 51.894 1.00 85.38 274 VAL A C 1
ATOM 2227 O O . VAL A 1 274 ? -21.375 -4.354 52.619 1.00 85.38 274 VAL A O 1
ATOM 2230 N N . CYS A 1 275 ? -22.480 -2.449 52.187 1.00 84.69 275 CYS A N 1
ATOM 2231 C CA . CYS A 1 275 ? -23.343 -2.500 53.363 1.00 84.69 275 CYS A CA 1
ATOM 2232 C C . CYS A 1 275 ? -24.649 -3.261 53.095 1.00 84.69 275 CYS A C 1
ATOM 2234 O O . CYS A 1 275 ? -25.431 -2.857 52.228 1.00 84.69 275 CYS A O 1
ATOM 2236 N N . ARG A 1 276 ? -24.921 -4.324 53.866 1.00 84.62 276 ARG A N 1
ATOM 2237 C CA . ARG A 1 276 ? -26.111 -5.170 53.703 1.00 84.62 276 ARG A CA 1
ATOM 2238 C C . ARG A 1 276 ? -26.909 -5.399 54.991 1.00 84.62 276 ARG A C 1
ATOM 2240 O O . ARG A 1 276 ? -26.330 -5.798 55.987 1.00 84.62 276 ARG A O 1
ATOM 2247 N N . ARG A 1 277 ? -28.226 -5.208 54.956 1.00 82.12 277 ARG A N 1
ATOM 2248 C CA . ARG A 1 277 ? -29.212 -5.717 55.927 1.00 82.12 277 ARG A CA 1
ATOM 2249 C C . ARG A 1 277 ? -29.609 -7.157 55.624 1.00 82.12 277 ARG A C 1
ATOM 2251 O O . ARG A 1 277 ? -29.640 -7.511 54.419 1.00 82.12 277 ARG A O 1
#

Mean predicted aligned error: 11.71 Å

Foldseek 3Di:
DPPCPPVVVVVVVVVVVVVVVVVVVVVLVVVLVVLVVQLVVCVVVVVLVSNLVSLVVNVVSDPDDPVSLLSNLVSLQVVLVVCVVVVVLLSSLVSLVVNCPDPNDDPVSVVVNLVSLVVLLVVLVVCLLQVNLVSSLVSLVSDDCVSPVCSVVVNVVSVVLSVLLVVLLVQLVVCVVVVVLLSNQVSLVPRPRNNSVVVCVVSNVVSVVSQVVCVVVVNDSVNRPVPADAPQDVVQLVVQLVVVVVVPDDNVVSNQVSLVVSVWHWDDPDPDIYTYD

Secondary structure (DSSP, 8-state):
--S-HHHHHHHHHHHHHHHHHHHHHHHHHHHHHHHHHHHHHHHHTT-HHHHHHHHHHHHHHSPPPHHHHHHHHHHHHHHHHHHHHHT-HHHHHHHHHHHHTSTT--HHHHHHHHHHHHHHHHHHHHHHHTT-HHHHHHHHHTS-TTT-TTHHHHHHHHHHHHHHHHHHHHHHHHHHHTT-HHHHHHHHHT---HHHHHHTHHHHHHHHHHHHHHHHTT--TT-TTS-S---S-HHHHHHHHHHHHHTT--HHHHHHHHHHHTT-EEEE-SS-EEEE-

Radius of gyration: 38.68 Å; Cα contacts (8 Å, |Δi|>4): 269; chains: 1; bounding box: 78×62×106 Å

Sequence (277 aa):
MNRFPLLRRLLQLMAATATVLLVLKAVVHGWQYHLTQRLQRSVEDEDHAACVVSGEQLADLRSLALAEATQLAHCRRILASDYWVAGERQQALDLLERLVDSPQMTAADQSRFSQWVRQQRGRAVEHYRRGELSTAVALLREMSDRQEPHRDTLIESLRTRWHLNQQLHDQAMQFRDAGRWWEAFDAINRLDHPWWRTHAKPLEDEVVTATQALSGQGVGRDAHNGRVRHNVPLEDLDRHVRLHLTRGADEWQAYLHACRELGGVIVDYGPESVCRR